Protein AF-0000000069865947 (afdb_homodimer)

Int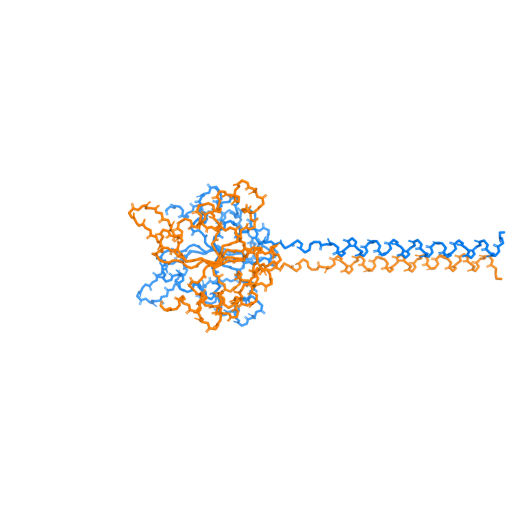erPro domains:
  IPR036249 Thioredoxin-like superfamily [SSF52833] (40-131)
  IPR046698 Pediocin PA-1 biosynthesis protein PedC-like [PF20207] (44-161)

Secondary structure (DSSP, 8-state):
--HHHHHHHHHHHHHHHHHHHHHHHHHHHT--------HHHHHS-EE-GGGHHHHHHH-SEEEEEEE-TT-HHHHHHHHHHHHHHHHHT-TTTEEEEE-HHHHHSHHHHHHHHHHHT--SSSEEEEEEEETTTTEEEEEEEEE-BTTTB--HHHHHHHHHTT--/--HHHHHHHHHHHHHHHHHHHHHHHHHHHT--------HHHHHS-EE-GGGHHHHHHH-SEEEEEEE-TT-HHHHHHHHHHHHHHHHHT-TTTEEEEE-HHHHTSHHHHHHHHHHHT--SSSEEEEEEEETTTTEEEEEEEEE-BTTTB--HHHHHHHHHTT--

Radius of gyration: 26.49 Å; Cα contacts (8 Å, |Δi|>4): 482; chains: 2; bounding box: 95×50×46 Å

Solvent-accessible surface area (backbone atoms only — not comparable to full-atom values): 18103 Å² total; per-residue (Å²): 133,59,70,66,59,55,51,51,50,50,52,48,51,51,50,51,52,50,49,51,50,50,50,54,49,50,58,57,63,59,53,63,80,68,68,56,71,55,66,66,57,68,60,18,29,32,40,25,70,89,45,42,64,65,51,44,72,75,27,64,66,43,38,38,36,40,34,34,79,86,35,68,64,26,60,67,44,43,64,57,49,51,51,46,35,61,75,55,67,37,46,88,58,41,34,34,30,59,39,59,69,44,60,72,34,68,68,52,34,53,52,48,26,65,68,61,71,47,90,50,60,34,23,41,36,34,33,38,43,36,76,91,73,71,39,71,40,70,76,46,77,48,58,33,39,93,87,70,37,74,53,63,68,59,52,47,51,55,57,62,53,66,84,103,134,59,68,64,59,55,51,52,50,51,52,50,51,51,48,51,52,50,49,51,50,50,51,53,50,50,58,55,62,60,54,63,78,66,68,54,70,56,66,66,58,67,60,20,30,31,39,24,69,88,45,42,63,63,51,42,71,75,26,65,66,42,39,39,36,39,33,32,80,87,35,69,63,24,60,68,46,43,64,57,50,52,51,45,34,62,73,56,65,36,47,88,59,41,33,34,32,59,39,59,71,44,61,74,34,68,69,53,34,54,52,49,26,66,67,62,70,49,90,51,59,34,23,41,36,33,32,37,44,36,78,91,72,72,39,69,39,69,75,45,76,48,57,33,39,93,87,70,38,74,54,62,67,60,51,46,51,55,56,62,52,65,84,104

Foldseek 3Di:
DDPVVVVVVVVVVVVVVVVVVVVVVVVVVPPVVPVDDDVLVVQAPEDEPVCVLVVQLVDQKAKEWEDADVDPLQVVLRVLLSVLCVVQVCRHGYYYYHCVPQVVDPVSVVVSCVQAVHDDPGKIWMWGQDPVVSGIDTDDMDHADPVPGHDSVVSSVVSNPRSD/DDPVVVVVVVVVVVVVVVVVVVVVVVVVVPPPVPVDDDVLVVQAPEDEPVCVLVVQLVDQKAKEWEDADVDPLQVVLRVLLSVLCVVQVCRHGYYYYHCVPQVVDPVSVVVSCVQAVHDDPGKIFMWGQDPVVSHIDTPDMDHADPVPGHDSVVSSVVSNPRND

Structure (mmCIF, N/CA/C/O backbone):
data_AF-0000000069865947-model_v1
#
loop_
_entity.id
_entity.type
_entity.pdbx_description
1 polymer 'Lipoprotein, putative'
#
loop_
_atom_site.group_PDB
_atom_site.id
_atom_site.type_symbol
_atom_site.label_atom_id
_atom_site.label_alt_id
_atom_site.label_comp_id
_atom_site.label_asym_id
_atom_site.label_entity_id
_atom_site.label_seq_id
_atom_site.pdbx_PDB_ins_code
_atom_site.Cartn_x
_atom_site.Cartn_y
_atom_site.Cartn_z
_atom_site.occupancy
_atom_site.B_iso_or_equiv
_atom_site.auth_seq_id
_atom_site.auth_comp_id
_atom_site.auth_asym_id
_atom_site.auth_atom_id
_atom_site.pdbx_PDB_model_num
ATOM 1 N N . MET A 1 1 ? 68.812 11.117 -7.184 1 57.16 1 MET A N 1
ATOM 2 C CA . MET A 1 1 ? 67.75 10.18 -7.547 1 57.16 1 MET A CA 1
ATOM 3 C C . MET A 1 1 ? 67.375 10.352 -9.008 1 57.16 1 MET A C 1
ATOM 5 O O . MET A 1 1 ? 67.188 11.477 -9.484 1 57.16 1 MET A O 1
ATOM 9 N N . ASN A 1 2 ? 67.688 9.398 -9.867 1 71.5 2 ASN A N 1
ATOM 10 C CA . ASN A 1 2 ? 67.625 9.453 -11.328 1 71.5 2 ASN A CA 1
ATOM 11 C C . ASN A 1 2 ? 66.188 9.695 -11.836 1 71.5 2 ASN A C 1
ATOM 13 O O . ASN A 1 2 ? 65.25 9.344 -11.164 1 71.5 2 ASN A O 1
ATOM 17 N N . LYS A 1 3 ? 66.125 10.586 -12.742 1 72.19 3 LYS A N 1
ATOM 18 C CA . LYS A 1 3 ? 64.938 11.062 -13.383 1 72.19 3 LYS A CA 1
ATOM 19 C C . LYS A 1 3 ? 64 9.906 -13.742 1 72.19 3 LYS A C 1
ATOM 21 O O . LYS A 1 3 ? 62.781 10.008 -13.602 1 72.19 3 LYS A O 1
ATOM 26 N N . LYS A 1 4 ? 64.562 8.867 -14.07 1 79.94 4 LYS A N 1
ATOM 27 C CA . LYS A 1 4 ? 63.75 7.703 -14.492 1 79.94 4 LYS A CA 1
ATOM 28 C C . LYS A 1 4 ? 63 7.082 -13.312 1 79.94 4 LYS A C 1
ATOM 30 O O . LYS A 1 4 ? 61.844 6.684 -13.453 1 79.94 4 LYS A O 1
ATOM 35 N N . THR A 1 5 ? 63.688 7.086 -12.227 1 78.94 5 THR A N 1
ATOM 36 C CA . THR A 1 5 ? 63.094 6.523 -11.031 1 78.94 5 THR A CA 1
ATOM 37 C C . THR A 1 5 ? 61.938 7.402 -10.539 1 78.94 5 THR A C 1
ATOM 39 O O . THR A 1 5 ? 60.906 6.895 -10.094 1 78.94 5 THR A O 1
ATOM 42 N N . VAL A 1 6 ? 62.094 8.656 -10.68 1 74.62 6 VAL A N 1
ATOM 43 C CA . VAL A 1 6 ? 61.062 9.609 -10.266 1 74.62 6 VAL A CA 1
ATOM 44 C C . VAL A 1 6 ? 59.844 9.469 -11.156 1 74.62 6 VAL A C 1
ATOM 46 O O . VAL A 1 6 ? 58.719 9.477 -10.664 1 74.62 6 VAL A O 1
ATOM 49 N N . ILE A 1 7 ? 60.031 9.219 -12.445 1 78.12 7 ILE A N 1
ATOM 50 C CA . ILE A 1 7 ? 58.938 9.07 -13.414 1 78.12 7 ILE A CA 1
ATOM 51 C C . ILE A 1 7 ? 58.188 7.777 -13.156 1 78.12 7 ILE A C 1
ATOM 53 O O . ILE A 1 7 ? 56.938 7.754 -13.195 1 78.12 7 ILE A O 1
ATOM 57 N N . LEU A 1 8 ? 58.844 6.781 -12.812 1 76.5 8 LEU A N 1
ATOM 58 C CA . LEU A 1 8 ? 58.25 5.484 -12.531 1 76.5 8 LEU A CA 1
ATOM 59 C C . LEU A 1 8 ? 57.406 5.543 -11.258 1 76.5 8 LEU A C 1
ATOM 61 O O . LEU A 1 8 ? 56.344 4.945 -11.188 1 76.5 8 LEU A O 1
ATOM 65 N N . LEU A 1 9 ? 57.844 6.348 -10.367 1 75.44 9 LEU A N 1
ATOM 66 C CA . LEU A 1 9 ? 57.125 6.504 -9.109 1 75.44 9 LEU A CA 1
ATOM 67 C C . LEU A 1 9 ? 55.844 7.312 -9.312 1 75.44 9 LEU A C 1
ATOM 69 O O . LEU A 1 9 ? 54.812 6.988 -8.734 1 75.44 9 LEU A O 1
ATOM 73 N N . ILE A 1 10 ? 55.906 8.242 -10.172 1 74.12 10 ILE A N 1
ATOM 74 C CA . ILE A 1 10 ? 54.75 9.078 -10.461 1 74.12 10 ILE A CA 1
ATOM 75 C C . ILE A 1 10 ? 53.719 8.273 -11.234 1 74.12 10 ILE A C 1
ATOM 77 O O . ILE A 1 10 ? 52.531 8.344 -10.93 1 74.12 10 ILE A O 1
ATOM 81 N N . ILE A 1 11 ? 54.188 7.445 -12.148 1 74.62 11 ILE A N 1
ATOM 82 C CA . ILE A 1 11 ? 53.281 6.602 -12.922 1 74.62 11 ILE A CA 1
ATOM 83 C C . ILE A 1 11 ? 52.625 5.574 -12.008 1 74.62 11 ILE A C 1
ATOM 85 O O . ILE A 1 11 ? 51.406 5.328 -12.102 1 74.62 11 ILE A O 1
ATOM 89 N N . GLY A 1 12 ? 53.438 5.121 -11.195 1 70.81 12 GLY A N 1
ATOM 90 C CA . GLY A 1 12 ? 52.875 4.176 -10.227 1 70.81 12 GLY A CA 1
ATOM 91 C C . GLY A 1 12 ? 51.844 4.785 -9.312 1 70.81 12 GLY A C 1
ATOM 92 O O . GLY A 1 12 ? 50.812 4.184 -9.062 1 70.81 12 GLY A O 1
ATOM 93 N N . PHE A 1 13 ? 52.156 5.938 -8.82 1 73 13 PHE A N 1
ATOM 94 C CA . PHE A 1 13 ? 51.25 6.629 -7.914 1 73 13 PHE A CA 1
ATOM 95 C C . PHE A 1 13 ? 49.938 7 -8.625 1 73 13 PHE A C 1
ATOM 97 O O . PHE A 1 13 ? 48.875 6.887 -8.047 1 73 13 PHE A O 1
ATOM 104 N N . THR A 1 14 ? 50.031 7.422 -9.883 1 73.94 14 THR A N 1
ATOM 105 C CA . THR A 1 14 ? 48.844 7.77 -10.656 1 73.94 14 THR A CA 1
ATOM 106 C C . THR A 1 14 ? 48 6.531 -10.953 1 73.94 14 THR A C 1
ATOM 108 O O . THR A 1 14 ? 46.781 6.574 -10.875 1 73.94 14 THR A O 1
ATOM 111 N N . ALA A 1 15 ? 48.688 5.5 -11.227 1 75.25 15 ALA A N 1
ATOM 112 C CA . ALA A 1 15 ? 48 4.254 -11.508 1 75.25 15 ALA A CA 1
ATOM 113 C C . ALA A 1 15 ? 47.25 3.75 -10.266 1 75.25 15 ALA A C 1
ATOM 115 O O . ALA A 1 15 ? 46.125 3.297 -10.352 1 75.25 15 ALA A O 1
ATOM 116 N N . VAL A 1 16 ? 47.844 3.8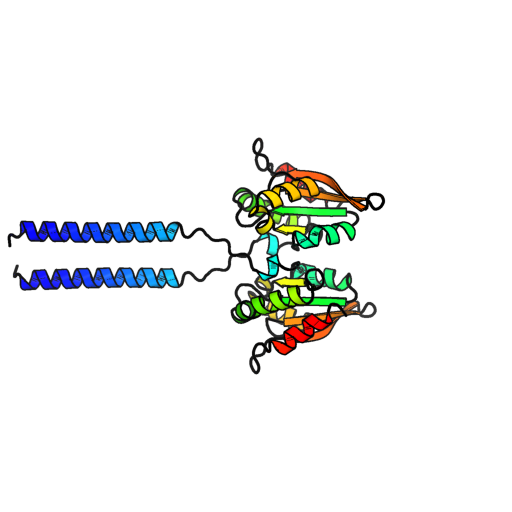36 -9.141 1 74.38 16 VAL A N 1
ATOM 117 C CA . VAL A 1 16 ? 47.219 3.41 -7.883 1 74.38 16 VAL A CA 1
ATOM 118 C C . VAL A 1 16 ? 46.062 4.316 -7.551 1 74.38 16 VAL A C 1
ATOM 120 O O . VAL A 1 16 ? 45 3.846 -7.098 1 74.38 16 VAL A O 1
ATOM 123 N N . SER A 1 17 ? 46.188 5.559 -7.773 1 69.75 17 SER A N 1
ATOM 124 C CA . SER A 1 17 ? 45.094 6.508 -7.523 1 69.75 17 SER A CA 1
ATOM 125 C C . SER A 1 17 ? 43.906 6.25 -8.445 1 69.75 17 SER A C 1
ATOM 127 O O . SER A 1 17 ? 42.781 6.32 -8.016 1 69.75 17 SER A O 1
ATOM 129 N N . ILE A 1 18 ? 44.25 5.91 -9.664 1 71.81 18 ILE A N 1
ATOM 130 C CA . ILE A 1 18 ? 43.188 5.59 -10.625 1 71.81 18 ILE A CA 1
ATOM 131 C C . ILE A 1 18 ? 42.5 4.285 -10.227 1 71.81 18 ILE A C 1
ATOM 133 O O . ILE A 1 18 ? 41.281 4.168 -10.305 1 71.81 18 ILE A O 1
ATOM 137 N N . GLY A 1 19 ? 43.219 3.359 -9.844 1 64.75 19 GLY A N 1
ATOM 138 C CA . GLY A 1 19 ? 42.688 2.1 -9.391 1 64.75 19 GLY A CA 1
ATOM 139 C C . GLY A 1 19 ? 41.781 2.254 -8.172 1 64.75 19 GLY A C 1
ATOM 140 O O . GLY A 1 19 ? 40.688 1.664 -8.117 1 64.75 19 GLY A O 1
ATOM 141 N N . ILE A 1 20 ? 42.188 3.023 -7.242 1 67.38 20 ILE A N 1
ATOM 142 C CA . ILE A 1 20 ? 41.406 3.273 -6.039 1 67.38 20 ILE A CA 1
ATOM 143 C C . ILE A 1 20 ? 40.094 4.004 -6.406 1 67.38 20 ILE A C 1
ATOM 145 O O . ILE A 1 20 ? 39.031 3.674 -5.902 1 67.38 20 ILE A O 1
ATOM 149 N N . ALA A 1 21 ? 40.219 4.883 -7.27 1 61.16 21 ALA A N 1
ATOM 150 C CA . ALA A 1 21 ? 39.031 5.609 -7.738 1 61.16 21 ALA A CA 1
ATOM 151 C C . ALA A 1 21 ? 38.062 4.676 -8.453 1 61.16 21 ALA A C 1
ATOM 153 O O . ALA A 1 21 ? 36.844 4.766 -8.258 1 61.16 21 ALA A O 1
ATOM 154 N N . CYS A 1 22 ? 38.531 3.795 -9.25 1 61.53 22 CYS A N 1
ATOM 155 C CA . CYS A 1 22 ? 37.688 2.814 -9.938 1 61.53 22 CYS A CA 1
ATOM 156 C C . CYS A 1 22 ? 37.062 1.854 -8.945 1 61.53 22 CYS A C 1
ATOM 158 O O . CYS A 1 22 ? 35.875 1.492 -9.094 1 61.53 22 CYS A O 1
ATOM 160 N N . PHE A 1 23 ? 37.781 1.457 -8.016 1 58.75 23 PHE A N 1
ATOM 161 C CA . PHE A 1 23 ? 37.281 0.562 -6.984 1 58.75 23 PHE A CA 1
ATOM 162 C C . PHE A 1 23 ? 36.188 1.242 -6.176 1 58.75 23 PHE A C 1
ATOM 164 O O . PHE A 1 23 ? 35.156 0.625 -5.863 1 58.75 23 PHE A O 1
ATOM 171 N N . LEU A 1 24 ? 36.344 2.406 -5.781 1 58.72 24 LEU A N 1
ATOM 172 C CA . LEU A 1 24 ? 35.312 3.152 -5.043 1 58.72 24 LEU A CA 1
ATOM 173 C C . LEU A 1 24 ? 34.094 3.389 -5.902 1 58.72 24 LEU A C 1
ATOM 175 O O . LEU A 1 24 ? 32.969 3.357 -5.402 1 58.72 24 LEU A O 1
ATOM 179 N N . GLN A 1 25 ? 34.281 3.664 -7.137 1 54.06 25 GLN A N 1
ATOM 180 C CA . GLN A 1 25 ? 33.156 3.795 -8.055 1 54.06 25 GLN A CA 1
ATOM 181 C C . GLN A 1 25 ? 32.375 2.479 -8.172 1 54.06 25 GLN A C 1
ATOM 183 O O . GLN A 1 25 ? 31.141 2.473 -8.242 1 54.06 25 GLN A O 1
ATOM 188 N N . PHE A 1 26 ? 33.125 1.43 -8.32 1 51.34 26 PHE A N 1
ATOM 189 C CA . PHE A 1 26 ? 32.469 0.132 -8.398 1 51.34 26 PHE A CA 1
ATOM 190 C C . PHE A 1 26 ? 31.688 -0.16 -7.113 1 51.34 26 PHE A C 1
ATOM 192 O O . PHE A 1 26 ? 30.578 -0.701 -7.16 1 51.34 26 PHE A O 1
ATOM 199 N N . LYS A 1 27 ? 32.281 -0.005 -5.977 1 49.19 27 LYS A N 1
ATOM 200 C CA . LYS A 1 27 ? 31.562 -0.193 -4.723 1 49.19 27 LYS A CA 1
ATOM 201 C C . LYS A 1 27 ? 30.312 0.696 -4.672 1 49.19 27 LYS A C 1
ATOM 203 O O . LYS A 1 27 ? 29.281 0.286 -4.16 1 49.19 27 LYS A O 1
ATOM 208 N N . ASP A 1 28 ? 30.547 1.885 -5.117 1 46.81 28 ASP A N 1
ATOM 209 C CA . ASP A 1 28 ? 29.406 2.791 -5.16 1 46.81 28 ASP A CA 1
ATOM 210 C C . ASP A 1 28 ? 28.328 2.279 -6.125 1 46.81 28 ASP A C 1
ATOM 212 O O . ASP A 1 28 ? 27.141 2.477 -5.895 1 46.81 28 ASP A O 1
ATOM 216 N N . ARG A 1 29 ? 28.797 1.685 -7.223 1 43.16 29 ARG A N 1
ATOM 217 C CA . ARG A 1 29 ? 27.812 1.172 -8.156 1 43.16 29 ARG A CA 1
ATOM 218 C C . ARG A 1 29 ? 27.062 -0.022 -7.57 1 43.16 29 ARG A C 1
ATOM 220 O O . ARG A 1 29 ? 25.953 -0.333 -7.992 1 43.16 29 ARG A O 1
ATOM 227 N N . THR A 1 30 ? 27.641 -0.812 -6.809 1 41.22 30 THR A N 1
ATOM 228 C CA . THR A 1 30 ? 26.812 -1.834 -6.172 1 41.22 30 THR A CA 1
ATOM 229 C C . THR A 1 30 ? 25.922 -1.217 -5.102 1 41.22 30 THR A C 1
ATOM 231 O O . THR A 1 30 ? 25.656 -1.841 -4.074 1 41.22 30 THR A O 1
ATOM 234 N N . LYS A 1 31 ? 25.984 0.01 -4.785 1 42 31 LYS A N 1
ATOM 235 C CA . LYS A 1 31 ? 24.844 0.448 -3.982 1 42 31 LYS A CA 1
ATOM 236 C C . LYS A 1 31 ? 23.562 -0.262 -4.41 1 42 31 LYS A C 1
ATOM 238 O O . LYS A 1 31 ? 23.094 -0.086 -5.535 1 42 31 LYS A O 1
ATOM 243 N N . GLU A 1 32 ? 23.438 -1.487 -4.176 1 42.53 32 GLU A N 1
ATOM 244 C CA . GLU A 1 32 ? 22.172 -2.215 -4.188 1 42.53 32 GLU A CA 1
ATOM 245 C C . GLU A 1 32 ? 20.984 -1.261 -4.066 1 42.53 32 GLU A C 1
ATOM 247 O O . GLU A 1 32 ? 20.922 -0.452 -3.137 1 42.53 32 GLU A O 1
ATOM 252 N N . LEU A 1 33 ? 20.484 -0.625 -5.059 1 46.31 33 LEU A N 1
ATOM 253 C CA . LEU A 1 33 ? 19.172 0.023 -5.016 1 46.31 33 LEU A CA 1
ATOM 254 C C . LEU A 1 33 ? 18.312 -0.548 -3.885 1 46.31 33 LEU A C 1
ATOM 256 O O . LEU A 1 33 ? 17.688 -1.597 -4.047 1 46.31 33 LEU A O 1
ATOM 260 N N . GLU A 1 34 ? 18.938 -0.605 -2.744 1 53.06 34 GLU A N 1
ATOM 261 C CA . GLU A 1 34 ? 18.094 -1.004 -1.626 1 53.06 34 GLU A CA 1
ATOM 262 C C . GLU A 1 34 ? 16.703 -0.375 -1.732 1 53.06 34 GLU A C 1
ATOM 264 O O . GLU A 1 34 ? 16.562 0.85 -1.69 1 53.06 34 GLU A O 1
ATOM 269 N N . VAL A 1 35 ? 15.891 -0.98 -2.572 1 62.34 35 VAL A N 1
ATOM 270 C CA . VAL A 1 35 ? 14.492 -0.575 -2.615 1 62.34 35 VAL A CA 1
ATOM 271 C C . VAL A 1 35 ? 13.961 -0.399 -1.195 1 62.34 35 VAL A C 1
ATOM 273 O O . VAL A 1 35 ? 13.938 -1.351 -0.411 1 62.34 35 VAL A O 1
ATOM 276 N N . THR A 1 36 ? 14.039 0.838 -0.673 1 73.31 36 THR A N 1
ATOM 277 C CA . THR A 1 36 ? 13.477 1.111 0.644 1 73.31 36 THR A CA 1
ATOM 278 C C . THR A 1 36 ? 11.961 1.26 0.563 1 73.31 36 THR A C 1
ATOM 280 O O . THR A 1 36 ? 11.445 2.008 -0.273 1 73.31 36 THR A O 1
ATOM 283 N N . VAL A 1 37 ? 11.273 0.249 1.078 1 83.56 37 VAL A N 1
ATOM 284 C CA . VAL A 1 37 ? 9.82 0.299 1.204 1 83.56 37 VAL A CA 1
ATOM 285 C C . VAL A 1 37 ? 9.438 1.108 2.441 1 83.56 37 VAL A C 1
ATOM 287 O O . VAL A 1 37 ? 10.109 1.032 3.473 1 83.56 37 VAL A O 1
ATOM 290 N N . ASP A 1 38 ? 8.477 1.95 2.229 1 89.56 38 ASP A N 1
ATOM 291 C CA . ASP A 1 38 ? 7.891 2.691 3.342 1 89.56 38 ASP A CA 1
ATOM 292 C C . ASP A 1 38 ? 7.457 1.749 4.461 1 89.56 38 ASP A C 1
ATOM 294 O O . ASP A 1 38 ? 6.57 0.917 4.273 1 89.56 38 ASP A O 1
ATOM 298 N N . PRO A 1 39 ? 8.086 1.86 5.656 1 93.06 39 PRO A N 1
ATOM 299 C CA . PRO A 1 39 ? 7.801 0.901 6.723 1 93.06 39 PRO A CA 1
ATOM 300 C C . PRO A 1 39 ? 6.324 0.878 7.113 1 93.06 39 PRO A C 1
ATOM 302 O O . PRO A 1 39 ? 5.781 -0.185 7.426 1 93.06 39 PRO A O 1
ATOM 305 N N . ILE A 1 40 ? 5.664 1.985 7.121 1 97.25 40 ILE A N 1
ATOM 306 C CA . ILE A 1 40 ? 4.27 2.039 7.535 1 97.25 40 ILE A CA 1
ATOM 307 C C . ILE A 1 40 ? 3.408 1.245 6.555 1 97.25 40 ILE A C 1
ATOM 309 O O . ILE A 1 40 ? 2.426 0.614 6.953 1 97.25 40 ILE A O 1
ATOM 313 N N . ALA A 1 41 ? 3.816 1.22 5.277 1 96.38 41 ALA A N 1
ATOM 314 C CA . ALA A 1 41 ? 3.076 0.497 4.25 1 96.38 41 ALA A CA 1
ATOM 315 C C . ALA A 1 41 ? 3.254 -1.011 4.402 1 96.38 41 ALA A C 1
ATOM 317 O O . ALA A 1 41 ? 2.496 -1.794 3.822 1 96.38 41 ALA A O 1
ATOM 318 N N . LEU A 1 42 ? 4.211 -1.416 5.121 1 95.44 42 LEU A N 1
ATOM 319 C CA . LEU A 1 42 ? 4.418 -2.83 5.414 1 95.44 42 LEU A CA 1
ATOM 320 C C . LEU A 1 42 ? 3.59 -3.26 6.621 1 95.44 42 LEU A C 1
ATOM 322 O O . LEU A 1 42 ? 3.41 -4.457 6.859 1 95.44 42 LEU A O 1
ATOM 326 N N . LYS A 1 43 ? 3.1 -2.275 7.367 1 97.31 43 LYS A N 1
ATOM 327 C CA . LYS A 1 43 ? 2.438 -2.559 8.641 1 97.31 43 LYS A CA 1
ATOM 328 C C . LYS A 1 43 ? 0.92 -2.504 8.492 1 97.31 43 LYS A C 1
ATOM 330 O O . LYS A 1 43 ? 0.201 -3.283 9.117 1 97.31 43 LYS A O 1
ATOM 335 N N . ILE A 1 44 ? 0.398 -1.613 7.688 1 98.5 44 ILE A N 1
ATOM 336 C CA . ILE A 1 44 ? -1.04 -1.446 7.508 1 98.5 44 ILE A CA 1
ATOM 337 C C . ILE A 1 44 ? -1.368 -1.338 6.023 1 98.5 44 ILE A C 1
ATOM 339 O O . ILE A 1 44 ? -0.487 -1.061 5.203 1 98.5 44 ILE A O 1
ATOM 343 N N . ASN A 1 45 ? -2.607 -1.569 5.703 1 98.5 45 ASN A N 1
ATOM 344 C CA . ASN A 1 45 ? -3.051 -1.476 4.316 1 98.5 45 ASN A CA 1
ATOM 345 C C . ASN A 1 45 ? -2.906 -0.056 3.775 1 98.5 45 ASN A C 1
ATOM 347 O O . ASN A 1 45 ? -3.012 0.913 4.531 1 98.5 45 ASN A O 1
ATOM 351 N N . THR A 1 46 ? -2.65 0.054 2.502 1 98.25 46 THR A N 1
ATOM 352 C CA . THR A 1 46 ? -2.502 1.345 1.839 1 98.25 46 THR A CA 1
ATOM 353 C C . THR A 1 46 ? -3.59 1.54 0.786 1 98.25 46 THR A C 1
ATOM 355 O O . THR A 1 46 ? -3.801 0.672 -0.063 1 98.25 46 THR A O 1
ATOM 358 N N . ILE A 1 47 ? -4.238 2.633 0.86 1 98.31 47 ILE A N 1
ATOM 359 C CA . ILE A 1 47 ? -5.211 3.066 -0.138 1 98.31 47 ILE A CA 1
ATOM 360 C C . ILE A 1 47 ? -4.641 4.238 -0.937 1 98.31 47 ILE A C 1
ATOM 362 O O . ILE A 1 47 ? -4.066 5.168 -0.364 1 98.31 47 ILE A O 1
ATOM 366 N N . THR A 1 48 ? -4.742 4.121 -2.236 1 98 48 THR A N 1
ATOM 367 C CA . THR A 1 48 ? -4.285 5.246 -3.047 1 98 48 THR A CA 1
ATOM 368 C C . THR A 1 48 ? -5.238 6.43 -2.912 1 98 48 THR A C 1
ATOM 370 O O . THR A 1 48 ? -6.43 6.25 -2.654 1 98 48 THR A O 1
ATOM 373 N N . PRO A 1 49 ? -4.68 7.629 -3.125 1 97.94 49 PRO A N 1
ATOM 374 C CA . PRO A 1 49 ? -5.562 8.797 -3.072 1 97.94 49 PRO A CA 1
ATOM 375 C C . PRO A 1 49 ? -6.75 8.68 -4.027 1 97.94 49 PRO A C 1
ATOM 377 O O . PRO A 1 49 ? -7.863 9.094 -3.688 1 97.94 49 PRO A O 1
ATOM 380 N N . ASN A 1 50 ? -6.594 8.078 -5.156 1 96.19 50 ASN A N 1
ATOM 381 C CA . ASN A 1 50 ? -7.648 7.949 -6.152 1 96.19 50 ASN A CA 1
ATOM 382 C C . ASN A 1 50 ? -8.75 7 -5.688 1 96.19 50 ASN A C 1
ATOM 384 O O . ASN A 1 50 ? -9.883 7.082 -6.152 1 96.19 50 ASN A O 1
ATOM 388 N N . ASN A 1 51 ? -8.461 6.125 -4.762 1 97.62 51 ASN A N 1
ATOM 389 C CA . ASN A 1 51 ? -9.414 5.129 -4.293 1 97.62 51 ASN A CA 1
ATOM 390 C C . ASN A 1 51 ? -10 5.512 -2.934 1 97.62 51 ASN A C 1
ATOM 392 O O . ASN A 1 51 ? -10.805 4.773 -2.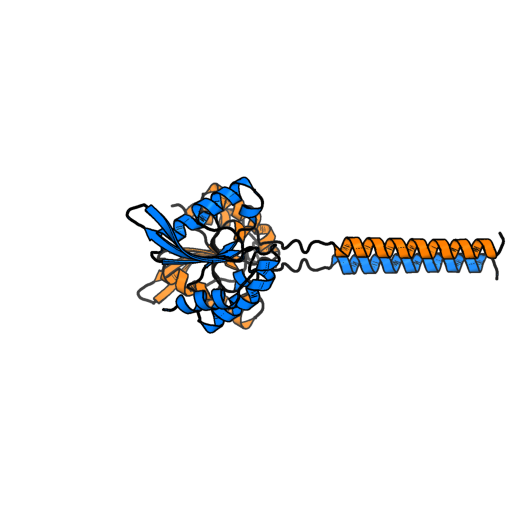371 1 97.62 51 ASN A O 1
ATOM 396 N N . LEU A 1 52 ? -9.609 6.66 -2.432 1 97.88 52 LEU A N 1
ATOM 397 C CA . LEU A 1 52 ? -9.984 7.035 -1.071 1 97.88 52 LEU A CA 1
ATOM 398 C C . LEU A 1 52 ? -11.484 7.277 -0.969 1 97.88 52 LEU A C 1
ATOM 400 O O . LEU A 1 52 ? -12.133 6.797 -0.037 1 97.88 52 LEU A O 1
ATOM 404 N N . ASP A 1 53 ? -12.109 7.93 -1.929 1 95.88 53 ASP A N 1
ATOM 405 C CA . ASP A 1 53 ? -13.547 8.188 -1.898 1 95.88 53 ASP A CA 1
ATOM 406 C C . ASP A 1 53 ? -14.336 6.883 -1.83 1 95.88 53 ASP A C 1
ATOM 408 O O . ASP A 1 53 ? -15.242 6.738 -1.005 1 95.88 53 ASP A O 1
ATOM 412 N N . GLY A 1 54 ? -13.992 5.965 -2.74 1 95.31 54 GLY A N 1
ATOM 413 C CA . GLY A 1 54 ? -14.664 4.676 -2.746 1 95.31 54 GLY A CA 1
ATOM 414 C C . GLY A 1 54 ? -14.531 3.924 -1.436 1 95.31 54 GLY A C 1
ATOM 415 O O . GLY A 1 54 ? -15.492 3.311 -0.963 1 95.31 54 GLY A O 1
ATOM 416 N N . TYR A 1 55 ? -13.375 4.008 -0.877 1 96.56 55 TYR A N 1
ATOM 417 C CA . TYR A 1 55 ? -13.133 3.355 0.405 1 96.56 55 TYR A CA 1
ATOM 418 C C . TYR A 1 55 ? -14.008 3.961 1.498 1 96.56 55 TYR A C 1
ATOM 420 O O . TYR A 1 55 ? -14.633 3.234 2.273 1 96.56 55 TYR A O 1
ATOM 428 N N . LEU A 1 56 ? -14.047 5.285 1.547 1 96.56 56 LEU A N 1
ATOM 429 C CA . LEU A 1 56 ? -14.797 5.969 2.594 1 96.56 56 LEU A CA 1
ATOM 430 C C . LEU A 1 56 ? -16.297 5.719 2.439 1 96.56 56 LEU A C 1
ATOM 432 O O . LEU A 1 56 ? -17.016 5.617 3.432 1 96.56 56 LEU A O 1
ATOM 436 N N . LYS A 1 57 ? -16.75 5.559 1.258 1 94.5 57 LYS A N 1
ATOM 437 C CA . LYS A 1 57 ? -18.156 5.285 0.997 1 94.5 57 LYS A CA 1
ATOM 438 C C . LYS A 1 57 ? -18.547 3.898 1.495 1 94.5 57 LYS A C 1
ATOM 440 O O . LYS A 1 57 ? -19.688 3.688 1.927 1 94.5 57 LYS A O 1
ATOM 445 N N . LYS A 1 58 ? -17.625 3.051 1.481 1 93 58 LYS A N 1
ATOM 446 C CA . LYS A 1 58 ? -17.906 1.659 1.823 1 93 58 LYS A CA 1
ATOM 447 C C . LYS A 1 58 ? -17.734 1.414 3.318 1 93 58 LYS A C 1
ATOM 449 O O . LYS A 1 58 ? -18.031 0.327 3.814 1 93 58 LYS A O 1
ATOM 454 N N . HIS A 1 59 ? -17.234 2.398 4 1 93.88 59 HIS A N 1
ATOM 455 C CA . HIS A 1 59 ? -16.984 2.273 5.434 1 93.88 59 HIS A CA 1
ATOM 456 C C . HIS A 1 59 ? -17.719 3.363 6.211 1 93.88 59 HIS A C 1
ATOM 458 O O . HIS A 1 59 ? -17.422 4.551 6.047 1 93.88 59 HIS A O 1
ATOM 464 N N . LYS A 1 60 ? -18.594 2.926 7.062 1 92.69 60 LYS A N 1
ATOM 465 C CA . LYS A 1 60 ? -19.328 3.895 7.883 1 92.69 60 LYS A CA 1
ATOM 466 C C . LYS A 1 60 ? -18.359 4.754 8.695 1 92.69 60 LYS A C 1
ATOM 468 O O . LYS A 1 60 ? -18.547 5.969 8.797 1 92.69 60 LYS A O 1
ATOM 473 N N . THR A 1 61 ? -17.391 4.137 9.328 1 96.19 61 THR A N 1
ATOM 474 C CA . THR A 1 61 ? -16.297 4.797 10.039 1 96.19 61 THR A CA 1
ATOM 475 C C . THR A 1 61 ? -14.945 4.348 9.492 1 96.19 61 THR A C 1
ATOM 477 O O . THR A 1 61 ? -14.734 3.156 9.25 1 96.19 61 THR A O 1
ATOM 480 N N . ALA A 1 62 ? -14.117 5.312 9.234 1 97.5 62 ALA A N 1
ATOM 481 C CA . ALA A 1 62 ? -12.789 5.008 8.727 1 97.5 62 ALA A CA 1
ATOM 482 C C . ALA A 1 62 ? -11.719 5.789 9.484 1 97.5 62 ALA A C 1
ATOM 484 O O . ALA A 1 62 ? -11.914 6.957 9.82 1 97.5 62 ALA A O 1
ATOM 485 N N . TYR A 1 63 ? -10.609 5.141 9.828 1 98.62 63 TYR A N 1
ATOM 486 C CA . TYR A 1 63 ? -9.422 5.758 10.414 1 98.62 63 TYR A CA 1
ATOM 487 C C . TYR A 1 63 ? -8.266 5.77 9.422 1 98.62 63 TYR A C 1
ATOM 489 O O . TYR A 1 63 ? -7.863 4.719 8.914 1 98.62 63 TYR A O 1
ATOM 497 N N . VAL A 1 64 ? -7.773 6.965 9.188 1 98.81 64 VAL A N 1
ATOM 498 C CA . VAL A 1 64 ? -6.832 7.141 8.078 1 98.81 64 VAL A CA 1
ATOM 499 C C . VAL A 1 64 ? -5.562 7.82 8.586 1 98.81 64 VAL A C 1
ATOM 501 O O . VAL A 1 64 ? -5.629 8.781 9.359 1 98.81 64 VAL A O 1
ATOM 504 N N . TYR A 1 65 ? -4.457 7.293 8.172 1 98.94 65 TYR A N 1
ATOM 505 C CA . TYR A 1 65 ? -3.176 7.984 8.273 1 98.94 65 TYR A CA 1
ATOM 506 C C . TYR A 1 65 ? -2.771 8.578 6.93 1 98.94 65 TYR A C 1
ATOM 508 O O . TYR A 1 65 ? -2.572 7.848 5.953 1 98.94 65 TYR A O 1
ATOM 516 N N . PHE A 1 66 ? -2.648 9.906 6.891 1 98.88 66 PHE A N 1
ATOM 517 C CA . PHE A 1 66 ? -2.129 10.609 5.723 1 98.88 66 PHE A CA 1
ATOM 518 C C . PHE A 1 66 ? -0.648 10.93 5.898 1 98.88 66 PHE A C 1
ATOM 520 O O . PHE A 1 66 ? -0.269 11.664 6.812 1 98.88 66 PHE A O 1
ATOM 527 N N . GLY A 1 67 ? 0.187 10.336 5.062 1 98.19 67 GLY A N 1
ATOM 528 C CA . GLY A 1 67 ? 1.624 10.562 5.078 1 98.19 67 GLY A CA 1
ATOM 529 C C . GLY A 1 67 ? 2.277 10.336 3.727 1 98.19 67 GLY A C 1
ATOM 530 O O . GLY A 1 67 ? 1.592 10.25 2.705 1 98.19 67 GLY A O 1
ATOM 531 N N . ARG A 1 68 ? 3.57 10.398 3.752 1 95.62 68 ARG A N 1
ATOM 532 C CA . ARG A 1 68 ? 4.363 10.102 2.562 1 95.62 68 ARG A CA 1
ATOM 533 C C . ARG A 1 68 ? 5.812 9.812 2.932 1 95.62 68 ARG A C 1
ATOM 535 O O . ARG A 1 68 ? 6.336 10.359 3.902 1 95.62 68 ARG A O 1
ATOM 542 N N . PRO A 1 69 ? 6.41 8.969 2.111 1 93.81 69 PRO A N 1
ATOM 543 C CA . PRO A 1 69 ? 7.742 8.484 2.48 1 93.81 69 PRO A CA 1
ATOM 544 C C . PRO A 1 69 ? 8.828 9.547 2.309 1 93.81 69 PRO A C 1
ATOM 546 O O . PRO A 1 69 ? 9.922 9.414 2.867 1 93.81 69 PRO A O 1
ATOM 549 N N . ASP A 1 70 ? 8.625 10.531 1.536 1 91.88 70 ASP A N 1
ATOM 550 C CA . ASP A 1 70 ? 9.664 11.523 1.289 1 91.88 70 ASP A CA 1
ATOM 551 C C . ASP A 1 70 ? 9.5 12.727 2.215 1 91.88 70 ASP A C 1
ATOM 553 O O . ASP A 1 70 ? 10.039 13.805 1.944 1 91.88 70 ASP A O 1
ATOM 557 N N . CYS A 1 71 ? 8.719 12.625 3.25 1 94.19 71 CYS A N 1
ATOM 558 C CA . CYS A 1 71 ? 8.477 13.68 4.223 1 94.19 71 CYS A CA 1
ATOM 559 C C . CYS A 1 71 ? 9.266 13.438 5.504 1 94.19 71 CYS A C 1
ATOM 561 O O . CYS A 1 71 ? 9.148 12.367 6.113 1 94.19 71 CYS A O 1
ATOM 563 N N . SER A 1 72 ? 10.062 14.352 5.906 1 94.19 72 SER A N 1
ATOM 564 C CA . SER A 1 72 ? 10.922 14.203 7.074 1 94.19 72 SER A CA 1
ATOM 565 C C . SER A 1 72 ? 10.102 14.039 8.344 1 94.19 72 SER A C 1
ATOM 567 O O . SER A 1 72 ? 10.391 13.172 9.172 1 94.19 72 SER A O 1
ATOM 569 N N . ASP A 1 73 ? 9.078 14.914 8.594 1 97.12 73 ASP A N 1
ATOM 570 C CA . ASP A 1 73 ? 8.242 14.812 9.781 1 97.12 73 ASP A CA 1
ATOM 571 C C . ASP A 1 73 ? 7.527 13.469 9.836 1 97.12 73 ASP A C 1
ATOM 573 O O . ASP A 1 73 ? 7.359 12.891 10.914 1 97.12 73 ASP A O 1
ATOM 577 N N . CYS A 1 74 ? 7.074 12.953 8.734 1 97.81 74 CYS A N 1
ATOM 578 C CA . CYS A 1 74 ? 6.438 11.641 8.68 1 97.81 74 CYS A CA 1
ATOM 579 C C . CYS A 1 74 ? 7.418 10.539 9.07 1 97.81 74 CYS A C 1
ATOM 581 O O . CYS A 1 74 ? 7.066 9.625 9.812 1 97.81 74 CYS A O 1
ATOM 583 N N . ASN A 1 75 ? 8.578 10.688 8.547 1 94.62 75 ASN A N 1
ATOM 584 C CA . ASN A 1 75 ? 9.586 9.672 8.836 1 94.62 75 ASN A CA 1
ATOM 585 C C . ASN A 1 75 ? 9.938 9.641 10.32 1 94.62 75 ASN A C 1
ATOM 587 O O . ASN A 1 75 ? 10.242 8.578 10.875 1 94.62 75 ASN A O 1
ATOM 591 N N . GLU A 1 76 ? 9.977 10.766 10.883 1 95.75 76 GLU A N 1
ATOM 592 C CA . GLU A 1 76 ? 10.195 10.836 12.328 1 95.75 76 GLU A CA 1
ATOM 593 C C . GLU A 1 76 ? 9.008 10.266 13.094 1 95.75 76 GLU A C 1
ATOM 595 O O . GLU A 1 76 ? 9.188 9.641 14.148 1 95.75 76 GLU A O 1
ATOM 600 N N . PHE A 1 77 ? 7.84 10.461 12.664 1 98.31 77 PHE A N 1
ATOM 601 C CA . PHE A 1 77 ? 6.578 10.086 13.289 1 98.31 77 PHE A CA 1
ATOM 602 C C . PHE A 1 77 ? 6.324 8.586 13.148 1 98.31 77 PHE A C 1
ATOM 604 O O . PHE A 1 77 ? 5.824 7.945 14.07 1 98.31 77 PHE A O 1
ATOM 611 N N . ASP A 1 78 ? 6.648 7.938 12.094 1 98.12 78 ASP A N 1
ATOM 612 C CA . ASP A 1 78 ? 6.207 6.613 11.664 1 98.12 78 ASP A CA 1
ATOM 613 C C . ASP A 1 78 ? 6.602 5.547 12.68 1 98.12 78 ASP A C 1
ATOM 615 O O . ASP A 1 78 ? 5.793 4.688 13.031 1 98.12 78 ASP A O 1
ATOM 619 N N . PRO A 1 79 ? 7.84 5.648 13.156 1 98.31 79 PRO A N 1
ATOM 620 C CA . PRO A 1 79 ? 8.188 4.613 14.133 1 98.31 79 PRO A CA 1
ATOM 621 C C . PRO A 1 79 ? 7.273 4.625 15.359 1 98.31 79 PRO A C 1
ATOM 623 O O . PRO A 1 79 ? 6.918 3.566 15.875 1 98.31 79 PRO A O 1
ATOM 626 N N . ASN A 1 80 ? 6.902 5.723 15.82 1 98.5 80 ASN A N 1
ATOM 627 C CA . ASN A 1 80 ? 5.992 5.824 16.953 1 98.5 80 ASN A CA 1
ATOM 628 C C . ASN A 1 80 ? 4.594 5.332 16.594 1 98.5 80 ASN A C 1
ATOM 630 O O . ASN A 1 80 ? 3.936 4.672 17.406 1 98.5 80 ASN A O 1
ATOM 634 N N . LEU A 1 81 ? 4.16 5.691 15.453 1 98.75 81 LEU A N 1
ATOM 635 C CA . LEU A 1 81 ? 2.861 5.195 15.016 1 98.75 81 LEU A CA 1
ATOM 636 C C . LEU A 1 81 ? 2.85 3.67 14.961 1 98.75 81 LEU A C 1
ATOM 638 O O . LEU A 1 81 ? 1.894 3.037 15.414 1 98.75 81 LEU A O 1
ATOM 642 N N . ILE A 1 82 ? 3.883 3.104 14.422 1 98.44 82 ILE A N 1
ATOM 643 C CA . ILE A 1 82 ? 3.982 1.653 14.305 1 98.44 82 ILE A CA 1
ATOM 644 C C . ILE A 1 82 ? 3.918 1.019 15.695 1 98.44 82 ILE A C 1
ATOM 646 O O . ILE A 1 82 ? 3.217 0.025 15.898 1 98.44 82 ILE A O 1
ATOM 650 N N . LYS A 1 83 ? 4.621 1.602 16.609 1 98.38 83 LYS A N 1
ATOM 651 C CA . LYS A 1 83 ? 4.551 1.114 17.984 1 98.38 83 LYS A CA 1
ATOM 652 C C . LYS A 1 83 ? 3.123 1.167 18.516 1 98.38 83 LYS A C 1
ATOM 654 O O . LYS A 1 83 ? 2.664 0.229 19.172 1 98.38 83 LYS A O 1
ATOM 659 N N . SER A 1 84 ? 2.424 2.248 18.297 1 98.44 84 SER A N 1
ATOM 660 C CA . SER A 1 84 ? 1.045 2.393 18.75 1 98.44 84 SER A CA 1
ATOM 661 C C . SER A 1 84 ? 0.134 1.37 18.078 1 98.44 84 SER A C 1
ATOM 663 O O . SER A 1 84 ? -0.728 0.777 18.734 1 98.44 84 SER A O 1
ATOM 665 N N . ILE A 1 85 ? 0.327 1.164 16.766 1 98.25 85 ILE A N 1
ATOM 666 C CA . ILE A 1 85 ? -0.456 0.192 16.016 1 98.25 85 ILE A CA 1
ATOM 667 C C . ILE A 1 85 ? -0.292 -1.194 16.641 1 98.25 85 ILE A C 1
ATOM 669 O O . ILE A 1 85 ? -1.271 -1.925 16.812 1 98.25 85 ILE A O 1
ATOM 673 N N . ASP A 1 86 ? 0.938 -1.497 16.984 1 97.88 86 ASP A N 1
ATOM 674 C CA . ASP A 1 86 ? 1.221 -2.789 17.594 1 97.88 86 ASP A CA 1
ATOM 675 C C . ASP A 1 86 ? 0.606 -2.881 19 1 97.88 86 ASP A C 1
ATOM 677 O O . ASP A 1 86 ? -0.012 -3.889 19.344 1 97.88 86 ASP A O 1
ATOM 681 N N . LYS A 1 87 ? 0.761 -1.858 19.734 1 97.94 87 LYS A N 1
ATOM 682 C CA . LYS A 1 87 ? 0.279 -1.805 21.109 1 97.94 87 LYS A CA 1
ATOM 683 C C . LYS A 1 87 ? -1.235 -1.983 21.172 1 97.94 87 LYS A C 1
ATOM 685 O O . LYS A 1 87 ? -1.744 -2.742 22 1 97.94 87 LYS A O 1
ATOM 690 N N . TYR A 1 88 ? -1.936 -1.332 20.234 1 98.25 88 TYR A N 1
ATOM 691 C CA . TYR A 1 88 ? -3.391 -1.313 20.328 1 98.25 88 TYR A CA 1
ATOM 692 C C . TYR A 1 88 ? -4.012 -2.254 19.297 1 98.25 88 TYR A C 1
ATOM 694 O O . TYR A 1 88 ? -5.238 -2.326 19.188 1 98.25 88 TYR A O 1
ATOM 702 N N . LYS A 1 89 ? -3.152 -2.994 18.547 1 97.31 89 LYS A N 1
ATOM 703 C CA . LYS A 1 89 ? -3.557 -4.035 17.609 1 97.31 89 LYS A CA 1
ATOM 704 C C . LYS A 1 89 ? -4.578 -3.506 16.594 1 97.31 89 LYS A C 1
ATOM 706 O O . LYS A 1 89 ? -5.633 -4.109 16.406 1 97.31 89 LYS A O 1
ATOM 711 N N . VAL A 1 90 ? -4.238 -2.4 15.883 1 98.06 90 VAL A N 1
ATOM 712 C CA . VAL A 1 90 ? -5.184 -1.767 14.969 1 98.06 90 VAL A CA 1
ATOM 713 C C . VAL A 1 90 ? -4.676 -1.881 13.531 1 98.06 90 VAL A C 1
ATOM 715 O O . VAL A 1 90 ? -4.949 -1.015 12.695 1 98.06 90 VAL A O 1
ATOM 718 N N . TYR A 1 91 ? -3.859 -2.977 13.234 1 96.81 91 TYR A N 1
ATOM 719 C CA . TYR A 1 91 ? -3.217 -3.146 11.938 1 96.81 91 TYR A CA 1
ATOM 720 C C . TYR A 1 91 ? -4.254 -3.332 10.836 1 96.81 91 TYR A C 1
ATOM 722 O O . TYR A 1 91 ? -3.973 -3.082 9.664 1 96.81 91 TYR A O 1
ATOM 730 N N . ASP A 1 92 ? -5.492 -3.723 11.164 1 96.94 92 ASP A N 1
ATOM 731 C CA . ASP A 1 92 ? -6.523 -3.979 10.164 1 96.94 92 ASP A CA 1
ATOM 732 C C . ASP A 1 92 ? -7.594 -2.889 10.188 1 96.94 92 ASP A C 1
ATOM 734 O O . ASP A 1 92 ? -8.586 -2.971 9.469 1 96.94 92 ASP A O 1
ATOM 738 N N . LYS A 1 93 ? -7.375 -1.851 11.031 1 97.62 93 LYS A N 1
ATOM 739 C CA . LYS A 1 93 ? -8.406 -0.832 11.203 1 97.62 93 LYS A CA 1
ATOM 740 C C . LYS A 1 93 ? -7.93 0.527 10.703 1 97.62 93 LYS A C 1
ATOM 742 O O . LYS A 1 93 ? -8.734 1.344 10.25 1 97.62 93 LYS A O 1
ATOM 747 N N . LEU A 1 94 ? -6.656 0.785 10.875 1 98.75 94 LEU A N 1
ATOM 748 C CA . LEU A 1 94 ? -6.051 2.021 10.398 1 98.75 94 LEU A CA 1
ATOM 749 C C . LEU A 1 94 ? -5.492 1.839 8.984 1 98.75 94 LEU A C 1
ATOM 751 O O . LEU A 1 94 ? -4.766 0.879 8.727 1 98.75 94 LEU A O 1
ATOM 755 N N . ILE A 1 95 ? -5.875 2.715 8.078 1 98.69 95 ILE A N 1
ATOM 756 C CA . ILE A 1 95 ? -5.371 2.596 6.715 1 98.69 95 ILE A CA 1
ATOM 757 C C . ILE A 1 95 ? -4.438 3.762 6.406 1 98.69 95 ILE A C 1
ATOM 759 O O . ILE A 1 95 ? -4.586 4.848 6.969 1 98.69 95 ILE A O 1
ATOM 763 N N . TYR A 1 96 ? -3.471 3.488 5.598 1 98.81 96 TYR A N 1
ATOM 764 C CA . TYR A 1 96 ? -2.482 4.469 5.16 1 98.81 96 TYR A CA 1
ATOM 765 C C . TYR A 1 96 ? -2.832 5.02 3.783 1 98.81 96 TYR A C 1
ATOM 767 O O . TYR A 1 96 ? -3.209 4.266 2.885 1 98.81 96 TYR A O 1
ATOM 775 N N . VAL A 1 97 ? -2.797 6.305 3.631 1 98.75 97 VAL A N 1
ATOM 776 C CA . VAL A 1 97 ? -2.887 6.965 2.332 1 98.75 97 VAL A CA 1
ATOM 777 C C . VAL A 1 97 ? -1.568 7.668 2.02 1 98.75 97 VAL A C 1
ATOM 779 O O . VAL A 1 97 ? -1.203 8.641 2.686 1 98.75 97 VAL A O 1
ATOM 782 N N . ASN A 1 98 ? -0.881 7.16 1.01 1 97.62 98 ASN A N 1
ATOM 783 C CA . ASN A 1 98 ? 0.375 7.75 0.56 1 97.62 98 ASN A CA 1
ATOM 784 C C . ASN A 1 98 ? 0.136 8.969 -0.328 1 97.62 98 ASN A C 1
ATOM 786 O O . ASN A 1 98 ? -0.393 8.844 -1.434 1 97.62 98 ASN A O 1
ATOM 790 N N . LEU A 1 99 ? 0.623 10.133 0.085 1 97.75 99 LEU A N 1
ATOM 791 C CA . LEU A 1 99 ? 0.274 11.391 -0.57 1 97.75 99 LEU A CA 1
ATOM 792 C C . LEU A 1 99 ? 1.423 11.883 -1.442 1 97.75 99 LEU A C 1
ATOM 794 O O . LEU A 1 99 ? 1.431 13.039 -1.867 1 97.75 99 LEU A O 1
ATOM 798 N N . ILE A 1 100 ? 2.371 11.023 -1.752 1 95.5 100 ILE A N 1
ATOM 799 C CA . ILE A 1 100 ? 3.582 11.438 -2.449 1 95.5 100 ILE A CA 1
ATOM 800 C C . ILE A 1 100 ? 3.215 12.039 -3.807 1 95.5 100 ILE A C 1
ATOM 802 O O . ILE A 1 100 ? 3.766 13.07 -4.207 1 95.5 100 ILE A O 1
ATOM 806 N N . GLU A 1 101 ? 2.275 11.461 -4.523 1 94.62 101 GLU A N 1
ATOM 807 C CA . GLU A 1 101 ? 1.915 11.945 -5.852 1 94.62 101 GLU A CA 1
ATOM 808 C C . GLU A 1 101 ? 1.069 13.219 -5.766 1 94.62 101 GLU A C 1
ATOM 810 O O . GLU A 1 101 ? 1.269 14.156 -6.539 1 94.62 101 GLU A O 1
ATOM 815 N N . VAL A 1 102 ? 0.177 13.211 -4.82 1 97 102 VAL A N 1
ATOM 816 C CA . VAL A 1 102 ? -0.7 14.359 -4.625 1 97 102 VAL A CA 1
ATOM 817 C C . VAL A 1 102 ? 0.132 15.594 -4.277 1 97 102 VAL A C 1
ATOM 819 O O . VAL A 1 102 ? -0.158 16.703 -4.742 1 97 102 VAL A O 1
ATOM 822 N N . ARG A 1 103 ? 1.103 15.398 -3.514 1 96.12 103 ARG A N 1
ATOM 823 C CA . ARG A 1 103 ? 1.91 16.5 -2.99 1 96.12 103 ARG A CA 1
ATOM 824 C C . ARG A 1 103 ? 2.805 17.094 -4.078 1 96.12 103 ARG A C 1
ATOM 826 O O . ARG A 1 103 ? 3.264 18.219 -3.961 1 96.12 103 ARG A O 1
ATOM 833 N N . LYS A 1 104 ? 3.053 16.344 -5.105 1 93.81 104 LYS A N 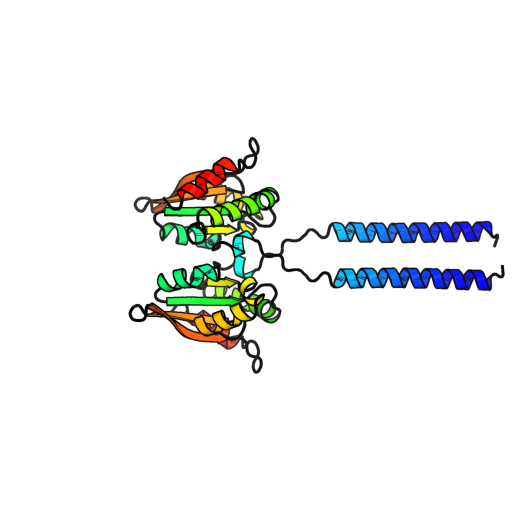1
ATOM 834 C CA . LYS A 1 104 ? 3.922 16.812 -6.184 1 93.81 104 LYS A CA 1
ATOM 835 C C . LYS A 1 104 ? 3.281 17.969 -6.945 1 93.81 104 LYS A C 1
ATOM 837 O O . LYS A 1 104 ? 3.977 18.75 -7.602 1 93.81 104 LYS A O 1
ATOM 842 N N . ASP A 1 105 ? 1.955 18.016 -6.91 1 95.56 105 ASP A N 1
ATOM 843 C CA . ASP A 1 105 ? 1.183 19.047 -7.586 1 95.56 105 ASP A CA 1
ATOM 844 C C . ASP A 1 105 ? 0.491 19.969 -6.578 1 95.56 105 ASP A C 1
ATOM 846 O O . ASP A 1 105 ? -0.43 19.547 -5.879 1 95.56 105 ASP A O 1
ATOM 850 N N . LYS A 1 106 ? 0.854 21.25 -6.664 1 95.88 106 LYS A N 1
ATOM 851 C CA . LYS A 1 106 ? 0.349 22.219 -5.688 1 95.88 106 LYS A CA 1
ATOM 852 C C . LYS A 1 106 ? -1.171 22.328 -5.762 1 95.88 106 LYS A C 1
ATOM 854 O O . LYS A 1 106 ? -1.846 22.375 -4.73 1 95.88 106 LYS A O 1
ATOM 859 N N . GLN A 1 107 ? -1.66 22.391 -6.914 1 97.56 107 GLN A N 1
ATOM 860 C CA . GLN A 1 107 ? -3.104 22.516 -7.09 1 97.56 107 GLN A CA 1
ATOM 861 C C . GLN A 1 107 ? -3.824 21.266 -6.594 1 97.56 107 GLN A C 1
ATOM 863 O O . GLN A 1 107 ? -4.855 21.359 -5.922 1 97.56 107 GLN A 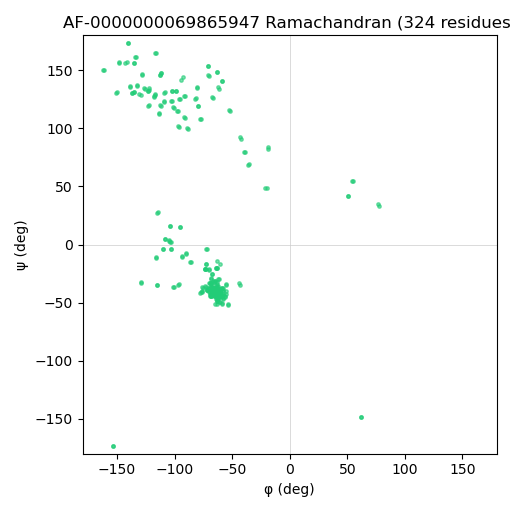O 1
ATOM 868 N N . LEU A 1 108 ? -3.279 20.141 -6.891 1 96.81 108 LEU A N 1
ATOM 869 C CA . LEU A 1 108 ? -3.863 18.875 -6.434 1 96.81 108 LEU A CA 1
ATOM 870 C C . LEU A 1 108 ? -3.824 18.781 -4.914 1 96.81 108 LEU A C 1
ATOM 872 O O . LEU A 1 108 ? -4.781 18.312 -4.293 1 96.81 108 LEU A O 1
ATOM 876 N N . TRP A 1 109 ? -2.738 19.266 -4.41 1 97.62 109 TRP A N 1
ATOM 877 C CA . TRP A 1 109 ? -2.582 19.219 -2.959 1 97.62 109 TRP A CA 1
ATOM 878 C C . TRP A 1 109 ? -3.615 20.109 -2.271 1 97.62 109 TRP A C 1
ATOM 880 O O . TRP A 1 109 ? -4.25 19.688 -1.299 1 97.62 109 TRP A O 1
ATOM 890 N N . GLU A 1 110 ? -3.844 21.297 -2.752 1 98.19 110 GLU A N 1
ATOM 891 C CA . GLU A 1 110 ? -4.82 22.203 -2.168 1 98.19 110 GLU A CA 1
ATOM 892 C C . GLU A 1 110 ? -6.234 21.641 -2.26 1 98.19 110 GLU A C 1
ATOM 894 O O . GLU A 1 110 ? -7 21.719 -1.299 1 98.19 110 GLU A O 1
ATOM 899 N N . LYS A 1 111 ? -6.551 21.094 -3.396 1 97.75 111 LYS A N 1
ATOM 900 C CA . LYS A 1 111 ? -7.859 20.469 -3.566 1 97.75 111 LYS A CA 1
ATOM 901 C C . LYS A 1 111 ? -8.039 19.297 -2.609 1 97.75 111 LYS A C 1
ATOM 903 O O . LYS A 1 111 ? -9.125 19.109 -2.045 1 97.75 111 LYS A O 1
ATOM 908 N N . PHE A 1 112 ? -7.043 18.516 -2.451 1 97.88 112 PHE A N 1
ATOM 909 C CA . PHE A 1 112 ? -7.082 17.359 -1.567 1 97.88 112 PHE A CA 1
ATOM 910 C C . PHE A 1 112 ? -7.316 17.781 -0.123 1 97.88 112 PHE A C 1
ATOM 912 O O . PHE A 1 112 ? -8.164 17.219 0.568 1 97.88 112 PHE A O 1
ATOM 919 N N . LYS A 1 113 ? -6.555 18.812 0.3 1 97.56 113 LYS A N 1
ATOM 920 C CA . LYS A 1 113 ? -6.695 19.344 1.649 1 97.56 113 LYS A CA 1
ATOM 921 C C . LYS A 1 113 ? -8.133 19.781 1.917 1 97.56 113 LYS A C 1
ATOM 923 O O . LYS A 1 113 ? -8.703 19.469 2.959 1 97.56 113 LYS A O 1
ATOM 928 N N . GLN A 1 114 ? -8.68 20.453 1.001 1 96.69 114 GLN A N 1
ATOM 929 C CA . GLN A 1 114 ? -10.047 20.938 1.144 1 96.69 114 GLN A CA 1
ATOM 930 C C . GLN A 1 114 ? -11.047 19.797 1.183 1 96.69 114 GLN A C 1
ATOM 932 O O . GLN A 1 114 ? -11.953 19.781 2.02 1 96.69 114 GLN A O 1
ATOM 937 N N . LYS A 1 115 ? -10.898 18.875 0.387 1 95.31 115 LYS A N 1
ATOM 938 C CA . LYS A 1 115 ? -11.859 17.781 0.234 1 95.31 115 LYS A CA 1
ATOM 939 C C . LYS A 1 115 ? -11.891 16.891 1.48 1 95.31 115 LYS A C 1
ATOM 941 O O . LYS A 1 115 ? -12.961 16.453 1.905 1 95.31 115 LYS A O 1
ATOM 946 N N . TYR A 1 116 ? -10.695 16.656 2.072 1 96.56 116 TYR A N 1
ATOM 947 C CA . TYR A 1 116 ? -10.641 15.672 3.141 1 96.56 116 TYR A CA 1
ATOM 948 C C . TYR A 1 116 ? -10.406 16.328 4.492 1 96.56 116 TYR A C 1
ATOM 950 O O . TYR A 1 116 ? -10.32 15.656 5.52 1 96.56 116 TYR A O 1
ATOM 958 N N . GLY A 1 117 ? -10.219 17.625 4.488 1 95.88 117 GLY A N 1
ATOM 959 C CA . GLY A 1 117 ? -10.148 18.391 5.73 1 95.88 117 GLY A CA 1
ATOM 960 C C . GLY A 1 117 ? -8.82 18.234 6.445 1 95.88 117 GLY A C 1
ATOM 961 O O . GLY A 1 117 ? -8.773 18.203 7.676 1 95.88 117 GLY A O 1
ATOM 962 N N . ILE A 1 118 ? -7.789 18.109 5.66 1 96.5 118 ILE A N 1
ATOM 963 C CA . ILE A 1 118 ? -6.473 18.047 6.289 1 96.5 118 ILE A CA 1
ATOM 964 C C . ILE A 1 118 ? -5.633 19.25 5.852 1 96.5 118 ILE A C 1
ATOM 966 O O . ILE A 1 118 ? -5.961 19.922 4.871 1 96.5 118 ILE A O 1
ATOM 970 N N . LYS A 1 119 ? -4.488 19.484 6.625 1 96.56 119 LYS A N 1
ATOM 971 C CA . LYS A 1 119 ? -3.668 20.656 6.312 1 96.56 119 LYS A CA 1
ATOM 972 C C . LYS A 1 119 ? -2.201 20.266 6.152 1 96.56 119 LYS A C 1
ATOM 974 O O . LYS A 1 119 ? -1.48 20.859 5.348 1 96.56 119 LYS A O 1
ATOM 979 N N . TYR A 1 120 ? -1.793 19.281 6.906 1 97.12 120 TYR A N 1
ATOM 980 C CA . TYR A 1 120 ? -0.385 18.906 6.98 1 97.12 120 TYR A CA 1
ATOM 981 C C . TYR A 1 120 ? -0.227 17.391 7.031 1 97.12 120 TYR A C 1
ATOM 983 O O . TYR A 1 120 ? -1.218 16.656 7.039 1 97.12 120 TYR A O 1
ATOM 991 N N . THR A 1 121 ? 0.968 16.969 6.969 1 98.12 121 THR A N 1
ATOM 992 C CA . THR A 1 121 ? 1.358 15.586 7.254 1 98.12 121 THR A CA 1
ATOM 993 C C . THR A 1 121 ? 2.502 15.555 8.266 1 98.12 121 THR A C 1
ATOM 995 O O . THR A 1 121 ? 3.33 16.469 8.305 1 98.12 121 THR A O 1
ATOM 998 N N . PRO A 1 122 ? 2.443 14.57 9.016 1 98.69 122 PRO A N 1
ATOM 999 C CA . PRO A 1 122 ? 1.522 13.445 9.219 1 98.69 122 PRO A CA 1
ATOM 1000 C C . PRO A 1 122 ? 0.196 13.883 9.844 1 98.69 122 PRO A C 1
ATOM 1002 O O . PRO A 1 122 ? 0.167 14.789 10.672 1 98.69 122 PRO A O 1
ATOM 1005 N N . THR A 1 123 ? -0.879 13.195 9.414 1 98.81 123 THR A N 1
ATOM 1006 C CA . THR A 1 123 ? -2.225 13.422 9.93 1 98.81 123 THR A CA 1
ATOM 1007 C C . THR A 1 123 ? -2.939 12.094 10.18 1 98.81 123 THR A C 1
ATOM 1009 O O . THR A 1 123 ? -2.871 11.18 9.359 1 98.81 123 THR A O 1
ATOM 1012 N N . LEU A 1 124 ? -3.494 11.969 11.32 1 98.88 124 LEU A N 1
ATOM 1013 C CA . LEU A 1 124 ? -4.504 10.945 11.586 1 98.88 124 LEU A CA 1
ATOM 1014 C C . LEU A 1 124 ? -5.902 11.555 11.578 1 98.88 124 LEU A C 1
ATOM 1016 O O . LEU A 1 124 ? -6.133 12.602 12.188 1 98.88 124 LEU A O 1
ATOM 1020 N N . ALA A 1 125 ? -6.824 10.914 10.867 1 98.62 125 ALA A N 1
ATOM 1021 C CA . ALA A 1 125 ? -8.188 11.445 10.773 1 98.62 125 ALA A CA 1
ATOM 1022 C C . ALA A 1 125 ? -9.219 10.32 10.883 1 98.62 125 ALA A C 1
ATOM 1024 O O . ALA A 1 125 ? -9.031 9.242 10.32 1 98.62 125 ALA A O 1
ATOM 1025 N N . LYS A 1 126 ? -10.203 10.562 11.641 1 98.31 126 LYS A N 1
ATOM 1026 C CA . LYS A 1 126 ? -11.406 9.734 11.664 1 98.31 126 LYS A CA 1
ATOM 1027 C C . LYS A 1 126 ? -12.492 10.312 10.766 1 98.31 126 LYS A C 1
ATOM 1029 O O . LYS A 1 126 ? -12.859 11.484 10.898 1 98.31 126 LYS A O 1
ATOM 1034 N N . TYR A 1 127 ? -12.984 9.516 9.844 1 97.5 127 TYR A N 1
ATOM 1035 C CA . TYR A 1 127 ? -14.062 9.922 8.953 1 97.5 127 TYR A CA 1
ATOM 1036 C C . TYR A 1 127 ? -15.336 9.125 9.242 1 97.5 127 TYR A C 1
ATOM 1038 O O . TYR A 1 127 ? -15.266 7.941 9.578 1 97.5 127 TYR A O 1
ATOM 1046 N N . GLU A 1 128 ? -16.438 9.734 9.086 1 95.5 128 GLU A N 1
ATOM 1047 C CA . GLU A 1 128 ? -17.75 9.086 9.039 1 95.5 128 GLU A CA 1
ATOM 1048 C C . GLU A 1 128 ? -18.469 9.398 7.738 1 95.5 128 GLU A C 1
ATOM 1050 O O . GLU A 1 128 ? -18.422 10.523 7.242 1 95.5 128 GLU A O 1
ATOM 1055 N N . TYR A 1 129 ? -18.984 8.391 7.215 1 92 129 TYR A N 1
ATOM 1056 C CA . TYR A 1 129 ? -19.719 8.578 5.965 1 92 129 TYR A CA 1
ATOM 1057 C C . TYR A 1 129 ? -21.141 9.062 6.238 1 92 129 TYR A C 1
ATOM 1059 O O . TYR A 1 129 ? -21.859 8.461 7.035 1 92 129 TYR A O 1
ATOM 1067 N N . ASP A 1 130 ? -21.469 10.172 5.609 1 88.94 130 ASP A N 1
ATOM 1068 C CA . ASP A 1 130 ? -22.828 10.711 5.676 1 88.94 130 ASP A CA 1
ATOM 1069 C C . ASP A 1 130 ? -23.656 10.281 4.457 1 88.94 130 ASP A C 1
ATOM 1071 O O . ASP A 1 130 ? -23.547 10.875 3.387 1 88.94 130 ASP A O 1
ATOM 1075 N N . GLU A 1 131 ? -24.484 9.328 4.578 1 85.06 131 GLU A N 1
ATOM 1076 C CA . GLU A 1 131 ? -25.266 8.781 3.475 1 85.06 131 GLU A CA 1
ATOM 1077 C C . GLU A 1 131 ? -26.219 9.828 2.902 1 85.06 131 GLU A C 1
ATOM 1079 O O . GLU A 1 131 ? -26.453 9.875 1.69 1 85.06 131 GLU A O 1
ATOM 1084 N N . ARG A 1 132 ? -26.719 10.68 3.756 1 85.88 132 ARG A N 1
ATOM 1085 C CA . ARG A 1 132 ? -27.672 11.695 3.32 1 85.88 132 ARG A CA 1
ATOM 1086 C C . ARG A 1 132 ? -27 12.742 2.439 1 85.88 132 ARG A C 1
ATOM 1088 O O . ARG A 1 132 ? -27.578 13.188 1.447 1 85.88 132 ARG A O 1
ATOM 1095 N N . LYS A 1 133 ? -25.75 13.016 2.713 1 85.5 133 LYS A N 1
ATOM 1096 C CA . LYS A 1 133 ? -25.016 14.039 1.972 1 85.5 133 LYS A CA 1
ATOM 1097 C C . LYS A 1 133 ? -24.062 13.414 0.96 1 85.5 133 LYS A C 1
ATOM 1099 O O . LYS A 1 133 ? -23.422 14.125 0.179 1 85.5 133 LYS A O 1
ATOM 1104 N N . ASN A 1 134 ? -23.984 12.109 0.966 1 85.12 134 ASN A N 1
ATOM 1105 C CA . ASN A 1 134 ? -23.078 11.375 0.089 1 85.12 134 ASN A CA 1
ATOM 1106 C C . ASN A 1 134 ? -21.656 11.906 0.17 1 85.12 134 ASN A C 1
ATOM 1108 O O . ASN A 1 134 ? -21.031 12.188 -0.856 1 85.12 134 ASN A O 1
ATOM 1112 N N . LYS A 1 135 ? -21.297 12.172 1.395 1 84.06 135 LYS A N 1
ATOM 1113 C CA . LYS A 1 135 ? -19.953 12.711 1.602 1 84.06 135 LYS A CA 1
ATOM 1114 C C . LYS A 1 135 ? -19.328 12.164 2.883 1 84.06 135 LYS A C 1
ATOM 1116 O O . LYS A 1 135 ? -20.047 11.688 3.77 1 84.06 135 LYS A O 1
ATOM 1121 N N . GLN A 1 136 ? -18.016 12.242 2.789 1 87 136 GLN A N 1
ATOM 1122 C CA . GLN A 1 136 ? -17.266 11.945 4.004 1 87 136 GLN A CA 1
ATOM 1123 C C . GLN A 1 136 ? -16.984 13.227 4.793 1 87 136 GLN A C 1
ATOM 1125 O O . GLN A 1 136 ? -16.719 14.281 4.211 1 87 136 GLN A O 1
ATOM 1130 N N . LYS A 1 137 ? -17.016 13.086 6.129 1 88.38 137 LYS A N 1
ATOM 1131 C CA . LYS A 1 137 ? -16.672 14.211 6.992 1 88.38 137 LYS A CA 1
ATOM 1132 C C . LYS A 1 137 ? -15.664 13.812 8.062 1 88.38 137 LYS A C 1
ATOM 1134 O O . LYS A 1 137 ? -15.836 12.789 8.734 1 88.38 137 LYS A O 1
ATOM 1139 N N . PRO A 1 138 ? -14.688 14.656 8.047 1 92.12 138 PRO A N 1
ATOM 1140 C CA . PRO A 1 138 ? -13.789 14.398 9.172 1 92.12 138 PRO A CA 1
ATOM 1141 C C . PRO A 1 138 ? -14.438 14.711 10.523 1 92.12 138 PRO A C 1
ATOM 1143 O O . PRO A 1 138 ? -15.016 15.781 10.703 1 92.12 138 PRO A O 1
ATOM 1146 N N . LYS A 1 139 ? -14.398 13.758 11.367 1 92.19 139 LYS A N 1
ATOM 1147 C CA . LYS A 1 139 ? -14.969 13.914 12.695 1 92.19 139 LYS A CA 1
ATOM 1148 C C . LYS A 1 139 ? -13.898 14.281 13.719 1 92.19 139 LYS A C 1
ATOM 1150 O O . LYS A 1 139 ? -14.172 14.992 14.688 1 92.19 139 LYS A O 1
ATOM 1155 N N . PHE A 1 140 ? -12.758 13.781 13.57 1 96.25 140 PHE A N 1
ATOM 1156 C CA . PHE A 1 140 ? -11.633 14.008 14.469 1 96.25 140 PHE A CA 1
ATOM 1157 C C . PHE A 1 140 ? -10.305 13.922 13.711 1 96.25 140 PHE A C 1
ATOM 1159 O O . PHE A 1 140 ? -10.094 13 12.922 1 96.25 140 PHE A O 1
ATOM 1166 N N . ILE A 1 141 ? -9.477 14.953 13.945 1 97.88 141 ILE A N 1
ATOM 1167 C CA . ILE A 1 141 ? -8.203 15.016 13.234 1 97.88 141 ILE A CA 1
ATOM 1168 C C . ILE A 1 141 ? -7.086 15.391 14.211 1 97.88 141 ILE A C 1
ATOM 1170 O O . ILE A 1 141 ? -7.262 16.266 15.062 1 97.88 141 ILE A O 1
ATOM 1174 N N . VAL A 1 142 ? -6.02 14.68 14.195 1 98.31 142 VAL A N 1
ATOM 1175 C CA . VAL A 1 142 ? -4.742 15.016 14.82 1 98.31 142 VAL A CA 1
ATOM 1176 C C . VAL A 1 142 ? -3.656 15.125 13.75 1 98.31 142 VAL A C 1
ATOM 1178 O O . VAL A 1 142 ? -3.48 14.219 12.938 1 98.31 142 VAL A O 1
ATOM 1181 N N . GLN A 1 143 ? -2.963 16.281 13.797 1 98.44 143 GLN A N 1
ATOM 1182 C CA . GLN A 1 143 ? -1.989 16.469 12.727 1 98.44 143 GLN A CA 1
ATOM 1183 C C . GLN A 1 143 ? -0.793 17.281 13.203 1 98.44 143 GLN A C 1
ATOM 1185 O O . GLN A 1 143 ? -0.873 17.984 14.219 1 98.44 143 GLN A O 1
ATOM 1190 N N . TRP A 1 144 ? 0.298 17.109 12.523 1 98.06 144 TRP A N 1
ATOM 1191 C CA . TRP A 1 144 ? 1.45 18 12.672 1 98.06 144 TRP A CA 1
ATOM 1192 C C . TRP A 1 144 ? 1.075 19.438 12.352 1 98.06 144 TRP A C 1
ATOM 1194 O O . TRP A 1 144 ? 0.297 19.703 11.422 1 98.06 144 TRP A O 1
ATOM 1204 N N . THR A 1 145 ? 1.624 20.359 13.133 1 97.31 145 THR A N 1
ATOM 1205 C CA . THR A 1 145 ? 1.477 21.781 12.852 1 97.31 145 THR A CA 1
ATOM 1206 C C . THR A 1 145 ? 2.812 22.5 13 1 97.31 145 THR A C 1
ATOM 1208 O O . THR A 1 145 ? 3.701 22.031 13.719 1 97.31 145 THR A O 1
ATOM 1211 N N . PRO A 1 146 ? 2.816 23.578 12.312 1 95.88 146 PRO A N 1
ATOM 1212 C CA . PRO A 1 146 ? 4.039 24.359 12.484 1 95.88 146 PRO A CA 1
ATOM 1213 C C . PRO A 1 146 ? 4.25 24.828 13.922 1 95.88 146 PRO A C 1
ATOM 1215 O O . PRO A 1 146 ? 5.391 24.922 14.383 1 95.88 146 PRO A O 1
ATOM 1218 N N . GLU A 1 147 ? 3.254 25.031 14.625 1 96.5 147 GLU A N 1
ATOM 1219 C CA . GLU A 1 147 ? 3.309 25.562 15.984 1 96.5 147 GLU A CA 1
ATOM 1220 C C . GLU A 1 147 ? 3.725 24.484 16.984 1 96.5 147 GLU A C 1
ATOM 1222 O O . GLU A 1 147 ? 4.547 24.75 17.859 1 96.5 147 GLU A O 1
ATOM 1227 N N . ASN A 1 148 ? 3.23 23.297 16.859 1 95.94 148 ASN A N 1
ATOM 1228 C CA . ASN A 1 148 ? 3.363 22.297 17.906 1 95.94 148 ASN A CA 1
ATOM 1229 C C . ASN A 1 148 ? 4.191 21.094 17.422 1 95.94 148 ASN A C 1
ATOM 1231 O O . ASN A 1 148 ? 4.602 20.266 18.234 1 95.94 148 ASN A O 1
ATOM 1235 N N . GLY A 1 149 ? 4.445 21.062 16.078 1 96.69 149 GLY A N 1
ATOM 1236 C CA . GLY A 1 149 ? 5.047 19.844 15.555 1 96.69 149 GLY A CA 1
ATOM 1237 C C . GLY A 1 149 ? 4.172 18.625 15.742 1 96.69 149 GLY A C 1
ATOM 1238 O O . GLY A 1 149 ? 2.951 18.703 15.594 1 96.69 149 GLY A O 1
ATOM 1239 N N . THR A 1 150 ? 4.844 17.531 15.914 1 95.81 150 THR A N 1
ATOM 1240 C CA . THR A 1 150 ? 4.148 16.266 16.188 1 95.81 150 THR A CA 1
ATOM 1241 C C . THR A 1 150 ? 4.004 16.047 17.688 1 95.81 150 THR A C 1
ATOM 1243 O O . THR A 1 150 ? 4.977 15.727 18.375 1 95.81 150 THR A O 1
ATOM 1246 N N . VAL A 1 151 ? 2.771 16.172 18.109 1 97.06 151 VAL A N 1
ATOM 1247 C CA . VAL A 1 151 ? 2.51 15.875 19.516 1 97.06 151 VAL A CA 1
ATOM 1248 C C . VAL A 1 151 ? 2.193 14.391 19.672 1 97.06 151 VAL A C 1
ATOM 1250 O O . VAL A 1 151 ? 1.039 13.977 19.531 1 97.06 151 VAL A O 1
ATOM 1253 N N . LEU A 1 152 ? 3.146 13.625 20.094 1 97.62 152 LEU A N 1
ATOM 1254 C CA . LEU A 1 152 ? 3.076 12.164 20.078 1 97.62 152 LEU A CA 1
ATOM 1255 C C . LEU A 1 152 ? 1.944 11.664 20.969 1 97.62 152 LEU A C 1
ATOM 1257 O O . LEU A 1 152 ? 1.284 10.672 20.641 1 97.62 152 LEU A O 1
ATOM 1261 N N . LYS A 1 153 ? 1.701 12.305 22.047 1 97.75 153 LYS A N 1
ATOM 1262 C CA . LYS A 1 153 ? 0.639 11.883 22.953 1 97.75 153 LYS A CA 1
ATOM 1263 C C . LYS A 1 153 ? -0.726 11.961 22.281 1 97.75 153 LYS A C 1
ATOM 1265 O O . LYS A 1 153 ? -1.572 11.078 22.469 1 97.75 153 LYS A O 1
ATOM 1270 N N . ASP A 1 154 ? -0.978 13.016 21.547 1 97.94 154 ASP A N 1
ATOM 1271 C CA . ASP A 1 154 ? -2.246 13.188 20.844 1 97.94 154 ASP A CA 1
ATOM 1272 C C . ASP A 1 154 ? -2.436 12.094 19.797 1 97.94 154 ASP A C 1
ATOM 1274 O O . ASP A 1 154 ? -3.531 11.547 19.641 1 97.94 154 ASP A O 1
ATOM 1278 N N . PHE A 1 155 ? -1.398 11.766 19.172 1 98.38 155 PHE A N 1
ATOM 1279 C CA . PHE A 1 155 ? -1.455 10.727 18.156 1 98.38 155 PHE A CA 1
ATOM 1280 C C . PHE A 1 155 ? -1.702 9.359 18.797 1 98.38 155 PHE A C 1
ATOM 1282 O O . PHE A 1 155 ? -2.514 8.578 18.297 1 98.38 155 PHE A O 1
ATOM 1289 N N . ASP A 1 156 ? -0.991 9.156 19.844 1 98.44 156 ASP A N 1
ATOM 1290 C CA . ASP A 1 156 ? -1.19 7.891 20.547 1 98.44 156 ASP A CA 1
ATOM 1291 C C . ASP A 1 156 ? -2.619 7.773 21.062 1 98.44 156 ASP A C 1
ATOM 1293 O O . ASP A 1 156 ? -3.229 6.703 20.984 1 98.44 156 ASP A O 1
ATOM 1297 N N . ASN A 1 157 ? -3.156 8.836 21.562 1 98.25 157 ASN A N 1
ATOM 1298 C CA . ASN A 1 157 ? -4.539 8.859 22.031 1 98.25 157 ASN A CA 1
ATOM 1299 C C . ASN A 1 157 ? -5.516 8.555 20.906 1 98.25 157 ASN A C 1
ATOM 1301 O O . ASN A 1 157 ? -6.492 7.832 21.094 1 98.25 157 ASN A O 1
ATOM 1305 N N . PHE A 1 158 ? -5.297 9.141 19.844 1 98.44 158 PHE A N 1
ATOM 1306 C CA . PHE A 1 158 ? -6.129 8.859 18.672 1 98.44 158 PHE A CA 1
ATOM 1307 C C . PHE A 1 158 ? -6.164 7.363 18.391 1 98.44 158 PHE A C 1
ATOM 1309 O O . PHE A 1 158 ? -7.242 6.781 18.234 1 98.44 158 PHE A O 1
ATOM 1316 N N . VAL A 1 159 ? -4.984 6.766 18.297 1 98.69 159 VAL A N 1
ATOM 1317 C CA . VAL A 1 159 ? -4.875 5.352 17.938 1 98.69 159 VAL A CA 1
ATOM 1318 C C . VAL A 1 159 ? -5.543 4.496 19.016 1 98.69 159 VAL A C 1
ATOM 1320 O O . VAL A 1 159 ? -6.234 3.523 18.703 1 98.69 159 VAL A O 1
ATOM 1323 N N . SER A 1 160 ? -5.41 4.848 20.219 1 98 160 SER A N 1
ATOM 1324 C CA . SER A 1 160 ? -5.969 4.086 21.328 1 98 160 SER A CA 1
ATOM 1325 C C . SER A 1 160 ? -7.492 4.047 21.266 1 98 160 SER A C 1
ATOM 1327 O O . SER A 1 160 ? -8.117 3.164 21.859 1 98 160 SER A O 1
ATOM 1329 N N . LYS A 1 161 ? -8.102 4.945 20.562 1 96.75 161 LYS A N 1
ATOM 1330 C CA . LYS A 1 161 ? -9.555 5.055 20.516 1 96.75 161 LYS A CA 1
ATOM 1331 C C . LYS A 1 161 ? -10.125 4.273 19.328 1 96.75 161 LYS A C 1
ATOM 1333 O O . LYS A 1 161 ? -11.344 4.148 19.188 1 96.75 161 LYS A O 1
ATOM 1338 N N . ILE A 1 162 ? -9.336 3.793 18.406 1 95.88 162 ILE A N 1
ATOM 1339 C CA . ILE A 1 162 ? -9.812 3.049 17.25 1 95.88 162 ILE A CA 1
ATOM 1340 C C . ILE A 1 162 ? -10.484 1.757 17.703 1 95.88 162 ILE A C 1
ATOM 1342 O O . ILE A 1 162 ? -11.516 1.363 17.156 1 95.88 162 ILE A O 1
ATOM 1346 N N . GLU A 1 163 ? -9.938 0.847 18.562 1 74.12 163 GLU A N 1
ATOM 1347 C CA . GLU A 1 163 ? -10.414 -0.453 19.016 1 74.12 163 GLU A CA 1
ATOM 1348 C C . GLU A 1 163 ? -11.727 -0.319 19.797 1 74.12 163 GLU A C 1
ATOM 1350 O O . GLU A 1 163 ? -12.477 -1.285 19.922 1 74.12 163 GLU A O 1
ATOM 1355 N N . LYS A 1 164 ? -12.055 1.004 20.203 1 62.16 164 LYS A N 1
ATOM 1356 C CA . LYS A 1 164 ? -13.172 1.096 21.125 1 62.16 164 LYS A CA 1
ATOM 1357 C C . LYS A 1 164 ? -14.484 1.333 20.391 1 62.16 164 LYS A C 1
ATOM 1359 O O . LYS A 1 164 ? -14.492 1.922 19.297 1 62.16 164 LYS A O 1
ATOM 1364 N N . MET B 1 1 ? 65.312 20.047 -14.883 1 57.56 1 MET B N 1
ATOM 1365 C CA . MET B 1 1 ? 64.188 20.5 -14.133 1 57.56 1 MET B CA 1
ATOM 1366 C C . MET B 1 1 ? 64.375 20.328 -12.633 1 57.56 1 MET B C 1
ATOM 1368 O O . MET B 1 1 ? 64.875 19.281 -12.18 1 57.56 1 MET B O 1
ATOM 1372 N N . ASN B 1 2 ? 64.5 21.406 -11.898 1 71.56 2 ASN B N 1
ATOM 1373 C CA . ASN B 1 2 ? 64.938 21.484 -10.508 1 71.56 2 ASN B CA 1
ATOM 1374 C C . ASN B 1 2 ? 63.969 20.734 -9.586 1 71.56 2 ASN B C 1
ATOM 1376 O O . ASN B 1 2 ? 62.781 20.562 -9.891 1 71.56 2 ASN B O 1
ATOM 1380 N N . LYS B 1 3 ? 64.625 20.016 -8.75 1 71.75 3 LYS B N 1
ATOM 1381 C CA . LYS B 1 3 ? 63.969 19.141 -7.777 1 71.75 3 LYS B CA 1
ATOM 1382 C C . LYS B 1 3 ? 62.781 19.812 -7.105 1 71.75 3 LYS B C 1
ATOM 1384 O O . LYS B 1 3 ? 61.75 19.188 -6.875 1 71.75 3 LYS B O 1
ATOM 1389 N N . LYS B 1 4 ? 62.906 21.016 -6.938 1 79.56 4 LYS B N 1
ATOM 1390 C CA . LYS B 1 4 ? 61.875 21.766 -6.242 1 79.56 4 LYS B CA 1
ATOM 1391 C C . LYS B 1 4 ? 60.625 21.906 -7.09 1 79.56 4 LYS B C 1
ATOM 1393 O O . LYS B 1 4 ? 59.5 21.766 -6.582 1 79.56 4 LYS B O 1
ATOM 1398 N N . THR B 1 5 ? 60.844 22.109 -8.281 1 78.69 5 THR B N 1
ATOM 1399 C CA . THR B 1 5 ? 59.719 22.234 -9.211 1 78.69 5 THR B CA 1
ATOM 1400 C C . THR B 1 5 ? 59 20.906 -9.352 1 78.69 5 THR B C 1
ATOM 1402 O O . THR B 1 5 ? 57.781 20.875 -9.43 1 78.69 5 THR B O 1
ATOM 1405 N N . VAL B 1 6 ? 59.688 19.828 -9.336 1 75 6 VAL B N 1
ATOM 1406 C CA . VAL B 1 6 ? 59.125 18.484 -9.445 1 75 6 VAL B CA 1
ATOM 1407 C C . VAL B 1 6 ? 58.281 18.188 -8.211 1 75 6 VAL B C 1
ATOM 1409 O O . VAL B 1 6 ? 57.188 17.641 -8.32 1 75 6 VAL B O 1
ATOM 1412 N N . ILE B 1 7 ? 58.688 18.625 -7.043 1 79.12 7 ILE B N 1
ATOM 1413 C CA . ILE B 1 7 ? 58 18.391 -5.773 1 79.12 7 ILE B CA 1
ATOM 1414 C C . ILE B 1 7 ? 56.719 19.219 -5.719 1 79.12 7 ILE B C 1
ATOM 1416 O O . ILE B 1 7 ? 55.688 18.719 -5.293 1 79.12 7 ILE B O 1
ATOM 1420 N N . LEU B 1 8 ? 56.781 20.359 -6.199 1 76.62 8 LEU B N 1
ATOM 1421 C CA . LEU B 1 8 ? 55.625 21.25 -6.219 1 76.62 8 LEU B CA 1
ATOM 1422 C C . LEU B 1 8 ? 54.562 20.734 -7.164 1 76.62 8 LEU B C 1
ATOM 1424 O O . LEU B 1 8 ? 53.375 20.812 -6.867 1 76.62 8 LEU B O 1
ATOM 1428 N N . LEU B 1 9 ? 55 20.125 -8.188 1 75.38 9 LEU B N 1
ATOM 1429 C CA . LEU B 1 9 ? 54.094 19.562 -9.164 1 75.38 9 LEU B CA 1
ATOM 1430 C C . LEU B 1 9 ? 53.406 18.312 -8.609 1 75.38 9 LEU B C 1
ATOM 1432 O O . LEU B 1 9 ? 52.219 18.094 -8.812 1 75.38 9 LEU B O 1
ATOM 1436 N N . ILE B 1 10 ? 54.125 17.578 -7.859 1 74.06 10 ILE B N 1
ATOM 1437 C CA . ILE B 1 10 ? 53.594 16.359 -7.258 1 74.06 10 ILE B CA 1
ATOM 1438 C C . ILE B 1 10 ? 52.562 16.719 -6.168 1 74.06 10 ILE B C 1
ATOM 1440 O O . ILE B 1 10 ? 51.5 16.125 -6.082 1 74.06 10 ILE B O 1
ATOM 1444 N N . ILE B 1 11 ? 52.875 17.734 -5.395 1 74.56 11 ILE B N 1
ATOM 1445 C CA . ILE B 1 11 ? 51.969 18.188 -4.336 1 74.56 11 ILE B CA 1
ATOM 1446 C C . ILE B 1 11 ? 50.688 18.75 -4.945 1 74.56 11 ILE B C 1
ATOM 1448 O O . ILE B 1 11 ? 49.594 18.469 -4.465 1 74.56 11 ILE B O 1
ATOM 1452 N N . GLY B 1 12 ? 50.938 19.453 -5.938 1 70.81 12 GLY B N 1
ATOM 1453 C CA . GLY B 1 12 ? 49.781 20 -6.637 1 70.81 12 GLY B CA 1
ATOM 1454 C C . GLY B 1 12 ? 48.875 18.922 -7.219 1 70.81 12 GLY B C 1
ATOM 1455 O O . GLY B 1 12 ? 47.656 19 -7.102 1 70.81 12 GLY B O 1
ATOM 1456 N N . PHE B 1 13 ? 49.5 17.969 -7.816 1 73.69 13 PHE B N 1
ATOM 1457 C CA . PHE B 1 13 ? 48.75 16.875 -8.43 1 73.69 13 PHE B CA 1
ATOM 1458 C C . PHE B 1 13 ? 48 16.047 -7.379 1 73.69 13 PHE B C 1
ATOM 1460 O O . PHE B 1 13 ? 46.875 15.641 -7.582 1 73.69 13 PHE B O 1
ATOM 1467 N N . THR B 1 14 ? 48.625 15.82 -6.234 1 74.19 14 THR B N 1
ATOM 1468 C CA . THR B 1 14 ? 48 15.078 -5.152 1 74.19 14 THR B CA 1
ATOM 1469 C C . THR B 1 14 ? 46.844 15.859 -4.543 1 74.19 14 THR B C 1
ATOM 1471 O O . THR B 1 14 ? 45.812 15.297 -4.242 1 74.19 14 THR B O 1
ATOM 1474 N N . ALA B 1 15 ? 47.062 17.109 -4.441 1 76 15 ALA B N 1
ATOM 1475 C CA . ALA B 1 15 ? 46.031 17.953 -3.889 1 76 15 ALA B CA 1
ATOM 1476 C C . ALA B 1 15 ? 44.812 18 -4.809 1 76 15 ALA B C 1
ATOM 1478 O O . ALA B 1 15 ? 43.656 17.922 -4.348 1 76 15 ALA B O 1
ATOM 1479 N N . VAL B 1 16 ? 45 18.078 -6.07 1 74.81 16 VAL B N 1
ATOM 1480 C CA . VAL B 1 16 ? 43.906 18.094 -7.047 1 74.81 16 VAL B CA 1
ATOM 1481 C C . VAL B 1 16 ? 43.188 16.75 -7.051 1 74.81 16 VAL B C 1
ATOM 1483 O O . VAL B 1 16 ? 41.969 16.703 -7.133 1 74.81 16 VAL B O 1
ATOM 1486 N N . SER B 1 17 ? 43.938 15.719 -6.941 1 70.69 17 SER B N 1
ATOM 1487 C CA . SER B 1 17 ? 43.344 14.383 -6.895 1 70.69 17 SER B CA 1
ATOM 1488 C C . SER B 1 17 ? 42.5 14.195 -5.637 1 70.69 17 SER B C 1
ATOM 1490 O O . SER B 1 17 ? 41.406 13.609 -5.691 1 70.69 17 SER B O 1
ATOM 1492 N N . ILE B 1 18 ? 43 14.758 -4.574 1 71.88 18 ILE B N 1
ATOM 1493 C CA . ILE B 1 18 ? 42.25 14.688 -3.32 1 71.88 18 ILE B CA 1
ATOM 1494 C C . ILE B 1 18 ? 41 15.539 -3.42 1 71.88 18 ILE B C 1
ATOM 1496 O O . ILE B 1 18 ? 39.906 15.133 -2.959 1 71.88 18 ILE B O 1
ATOM 1500 N N . GLY B 1 19 ? 41.094 16.656 -3.934 1 65.44 19 GLY B N 1
ATOM 1501 C CA . GLY B 1 19 ? 39.938 17.5 -4.133 1 65.44 19 GLY B CA 1
ATOM 1502 C C . GLY B 1 19 ? 38.875 16.875 -5.016 1 65.44 19 GLY B C 1
ATOM 1503 O O . GLY B 1 19 ? 37.688 16.953 -4.703 1 65.44 19 GLY B O 1
ATOM 1504 N N . ILE B 1 20 ? 39.25 16.281 -6.07 1 67.81 20 ILE B N 1
ATOM 1505 C CA . ILE B 1 20 ? 38.312 15.609 -6.98 1 67.81 20 ILE B CA 1
ATOM 1506 C C . ILE B 1 20 ? 37.656 14.438 -6.27 1 67.81 20 ILE B C 1
ATOM 1508 O O . ILE B 1 20 ? 36.438 14.234 -6.398 1 67.81 20 ILE B O 1
ATOM 1512 N N . ALA B 1 21 ? 38.375 13.773 -5.52 1 61.31 21 ALA B N 1
ATOM 1513 C CA . ALA B 1 21 ? 37.844 12.664 -4.746 1 61.31 21 ALA B CA 1
ATOM 1514 C C . ALA B 1 21 ? 36.812 13.156 -3.717 1 61.31 21 ALA B C 1
ATOM 1516 O O . ALA B 1 21 ? 35.781 12.547 -3.535 1 61.31 21 ALA B O 1
ATOM 1517 N N . CYS B 1 22 ? 37.094 14.234 -3.076 1 61.72 22 CYS B N 1
ATOM 1518 C CA . CYS B 1 22 ? 36.156 14.828 -2.113 1 61.72 22 CYS B CA 1
ATOM 1519 C C . CYS B 1 22 ? 34.906 15.328 -2.809 1 61.72 22 CYS B C 1
ATOM 1521 O O . CYS B 1 22 ? 33.812 15.18 -2.285 1 61.72 22 CYS B O 1
ATOM 1523 N N . PHE B 1 23 ? 35.062 15.93 -3.898 1 58.88 23 PHE B N 1
ATOM 1524 C CA . PHE B 1 23 ? 33.938 16.422 -4.668 1 58.88 23 PHE B CA 1
ATOM 1525 C C . PHE B 1 23 ? 33.062 15.266 -5.133 1 58.88 23 PHE B C 1
ATOM 1527 O O . PHE B 1 23 ? 31.828 15.359 -5.082 1 58.88 23 PHE B O 1
ATOM 1534 N N . LEU B 1 24 ? 33.562 14.234 -5.598 1 58.91 24 LEU B N 1
ATOM 1535 C CA . LEU B 1 24 ? 32.812 13.07 -6.02 1 58.91 24 LEU B CA 1
ATOM 1536 C C . LEU B 1 24 ? 32.094 12.414 -4.832 1 58.91 24 LEU B C 1
ATOM 1538 O O . LEU B 1 24 ? 30.984 11.93 -4.953 1 58.91 24 LEU B O 1
ATOM 1542 N N . GLN B 1 25 ? 32.781 12.367 -3.748 1 53.91 25 GLN B N 1
ATOM 1543 C CA . GLN B 1 25 ? 32.156 11.852 -2.533 1 53.91 25 GLN B CA 1
ATOM 1544 C C . GLN B 1 25 ? 30.969 12.727 -2.113 1 53.91 25 GLN B C 1
ATOM 1546 O O . GLN B 1 25 ? 29.938 12.211 -1.658 1 53.91 25 GLN B O 1
ATOM 1551 N N . PHE B 1 26 ? 31.172 13.984 -2.145 1 51.44 26 PHE B N 1
ATOM 1552 C CA . PHE B 1 26 ? 30.078 14.883 -1.799 1 51.44 26 PHE B CA 1
ATOM 1553 C C . PHE B 1 26 ? 28.906 14.695 -2.762 1 51.44 26 PHE B C 1
ATOM 1555 O O . PHE B 1 26 ? 27.75 14.719 -2.35 1 51.44 26 PHE B O 1
ATOM 1562 N N . LYS B 1 27 ? 29.125 14.703 -4.035 1 49.31 27 LYS B N 1
ATOM 1563 C CA . LYS B 1 27 ? 28.047 14.453 -4.988 1 49.31 27 LYS B CA 1
ATOM 1564 C C . LYS B 1 27 ? 27.359 13.125 -4.703 1 49.31 27 LYS B C 1
ATOM 1566 O O . LYS B 1 27 ? 26.141 13.008 -4.844 1 49.31 27 LYS B O 1
ATOM 1571 N N . ASP B 1 28 ? 28.188 12.18 -4.367 1 46.78 28 ASP B N 1
ATOM 1572 C CA . ASP B 1 28 ? 27.609 10.891 -4.016 1 46.78 28 ASP B CA 1
ATOM 1573 C C . ASP B 1 28 ? 26.766 10.992 -2.75 1 46.78 28 ASP B C 1
ATOM 1575 O O . ASP B 1 28 ? 25.766 10.289 -2.607 1 46.78 28 ASP B O 1
ATOM 1579 N N . ARG B 1 29 ? 27.219 11.844 -1.829 1 43.03 29 ARG B N 1
ATOM 1580 C CA . ARG B 1 29 ? 26.438 11.969 -0.607 1 43.03 29 ARG B CA 1
ATOM 1581 C C . ARG B 1 29 ? 25.109 12.664 -0.882 1 43.03 29 ARG B C 1
ATOM 1583 O O . ARG B 1 29 ? 24.141 12.492 -0.131 1 43.03 29 ARG B O 1
ATOM 1590 N N . THR B 1 30 ? 25.031 13.531 -1.75 1 40.78 30 THR B N 1
ATOM 1591 C CA . THR B 1 30 ? 23.688 14.039 -2.053 1 40.78 30 THR B CA 1
ATOM 1592 C C . THR B 1 30 ? 22.875 12.992 -2.818 1 40.78 30 THR B C 1
ATOM 1594 O O . THR B 1 30 ? 22.062 13.336 -3.682 1 40.78 30 THR B O 1
ATOM 1597 N N . LYS B 1 31 ? 23.375 11.891 -3.18 1 41.88 31 LYS B N 1
ATOM 1598 C CA . LYS B 1 31 ? 22.359 10.93 -3.604 1 41.88 31 LYS B CA 1
ATOM 1599 C C . LYS B 1 31 ? 21.094 11.055 -2.758 1 41.88 31 LYS B C 1
ATOM 1601 O O . LYS B 1 31 ? 21.125 10.797 -1.552 1 41.88 31 LYS B O 1
ATOM 1606 N N . GLU B 1 32 ? 20.375 12.078 -2.863 1 42.56 32 GLU B N 1
ATOM 1607 C CA . GLU B 1 32 ? 19 12.172 -2.418 1 42.56 32 GLU B CA 1
ATOM 1608 C C . GLU B 1 32 ? 18.375 10.789 -2.227 1 42.56 32 GLU B C 1
ATOM 1610 O O . GLU B 1 32 ? 18.406 9.961 -3.141 1 42.56 32 GLU B O 1
ATOM 1615 N N . LEU B 1 33 ? 18.516 10.102 -1.161 1 46.09 33 LEU B N 1
ATOM 1616 C CA . LEU B 1 33 ? 17.672 8.945 -0.847 1 46.09 33 LEU B CA 1
ATOM 1617 C C . LEU B 1 33 ? 16.359 9.008 -1.625 1 46.09 33 LEU B C 1
ATOM 1619 O O . LEU B 1 33 ? 15.422 9.68 -1.21 1 46.09 33 LEU B O 1
ATOM 1623 N N . GLU B 1 34 ? 16.516 9.25 -2.889 1 52.75 34 GLU B N 1
ATOM 1624 C CA . GLU B 1 34 ? 15.281 9.148 -3.67 1 52.75 34 GLU B CA 1
ATOM 1625 C C . GLU B 1 34 ? 14.43 7.973 -3.209 1 52.75 34 GLU B C 1
ATOM 1627 O O . GLU B 1 34 ? 14.852 6.816 -3.295 1 52.75 34 GLU B O 1
ATOM 1632 N N . VAL B 1 35 ? 13.734 8.203 -2.129 1 61.72 35 VAL B N 1
ATOM 1633 C CA . VAL B 1 35 ? 12.734 7.227 -1.716 1 61.72 35 VAL B CA 1
ATOM 1634 C C . VAL B 1 35 ? 11.961 6.73 -2.936 1 61.72 35 VAL B C 1
ATOM 1636 O O . VAL B 1 35 ? 11.281 7.516 -3.607 1 61.72 35 VAL B O 1
ATOM 1639 N N . THR B 1 36 ? 12.438 5.656 -3.562 1 73.06 36 THR B N 1
ATOM 1640 C CA . THR B 1 36 ? 11.703 5.07 -4.68 1 73.06 36 THR B CA 1
ATOM 1641 C C . THR B 1 36 ? 10.516 4.258 -4.176 1 73.06 36 THR B C 1
ATOM 1643 O O . THR B 1 36 ? 10.664 3.412 -3.289 1 73.06 36 THR B O 1
ATOM 1646 N N . VAL B 1 37 ? 9.328 4.805 -4.387 1 83.19 37 VAL B N 1
ATOM 1647 C CA . VAL B 1 37 ? 8.086 4.098 -4.09 1 83.19 37 VAL B CA 1
ATOM 1648 C C . VAL B 1 37 ? 7.766 3.125 -5.223 1 83.19 37 VAL B C 1
ATOM 1650 O O . VAL B 1 37 ? 7.996 3.428 -6.395 1 83.19 37 VAL B O 1
ATOM 1653 N N . ASP B 1 38 ? 7.402 1.955 -4.809 1 89.44 38 ASP B N 1
ATOM 1654 C CA . ASP B 1 38 ? 6.922 0.95 -5.75 1 89.44 38 ASP B CA 1
ATOM 1655 C C . ASP B 1 38 ? 5.809 1.513 -6.633 1 89.44 38 ASP B C 1
ATOM 1657 O O . ASP B 1 38 ? 4.734 1.861 -6.137 1 89.44 38 ASP B O 1
ATOM 1661 N N . PRO B 1 39 ? 6.055 1.62 -7.961 1 93.12 39 PRO B N 1
ATOM 1662 C CA . PRO B 1 39 ? 5.066 2.264 -8.828 1 93.12 39 PRO B CA 1
ATOM 1663 C C . PRO B 1 39 ? 3.699 1.586 -8.773 1 93.12 39 PRO B C 1
ATOM 1665 O O . PRO B 1 39 ? 2.668 2.26 -8.844 1 93.12 39 PRO B O 1
ATOM 1668 N N . ILE B 1 40 ? 3.654 0.302 -8.672 1 97.25 40 ILE B N 1
ATOM 1669 C CA . ILE B 1 40 ? 2.383 -0.412 -8.672 1 97.25 40 ILE B CA 1
ATOM 1670 C C . ILE B 1 40 ? 1.579 -0.031 -7.43 1 97.25 40 ILE B C 1
ATOM 1672 O O . ILE B 1 40 ? 0.35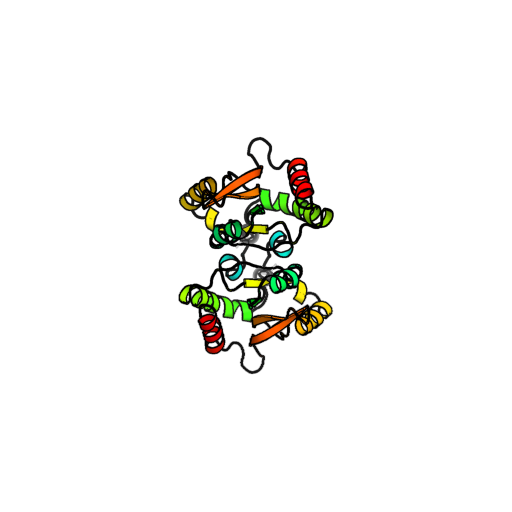1 0.061 -7.484 1 97.25 40 ILE B O 1
ATOM 1676 N N . ALA B 1 41 ? 2.279 0.265 -6.324 1 96.31 41 ALA B N 1
ATOM 1677 C CA . ALA B 1 41 ? 1.623 0.643 -5.074 1 96.31 41 ALA B CA 1
ATOM 1678 C C . ALA B 1 41 ? 1.045 2.053 -5.164 1 96.31 41 ALA B C 1
ATOM 1680 O O . ALA B 1 41 ? 0.215 2.443 -4.34 1 96.31 41 ALA B O 1
ATOM 1681 N N . LEU B 1 42 ? 1.456 2.791 -6.098 1 95.44 42 LEU B N 1
ATOM 1682 C CA . LEU B 1 42 ? 0.904 4.121 -6.336 1 95.44 42 LEU B CA 1
ATOM 1683 C C . LEU B 1 42 ? -0.331 4.047 -7.227 1 95.44 42 LEU B C 1
ATOM 1685 O O . LEU B 1 42 ? -1.095 5.012 -7.316 1 95.44 42 LEU B O 1
ATOM 1689 N N . LYS B 1 43 ? -0.497 2.895 -7.875 1 97.31 43 LYS B N 1
ATOM 1690 C CA . LYS B 1 43 ? -1.546 2.762 -8.883 1 97.31 43 LYS B CA 1
ATOM 1691 C C . LYS B 1 43 ? -2.766 2.043 -8.312 1 97.31 43 LYS B C 1
ATOM 1693 O O . LYS B 1 43 ? -3.902 2.371 -8.656 1 97.31 43 LYS B O 1
ATOM 1698 N N . ILE B 1 44 ? -2.582 1.069 -7.461 1 98.5 44 ILE B N 1
ATOM 1699 C CA . ILE B 1 44 ? -3.676 0.287 -6.898 1 98.5 44 ILE B CA 1
ATOM 1700 C C . ILE B 1 44 ? -3.482 0.139 -5.391 1 98.5 44 ILE B C 1
ATOM 1702 O O . ILE B 1 44 ? -2.379 0.338 -4.875 1 98.5 44 ILE B O 1
ATOM 1706 N N . ASN B 1 45 ? -4.539 -0.193 -4.715 1 98.5 45 ASN B N 1
ATOM 1707 C CA . ASN B 1 45 ? -4.48 -0.384 -3.27 1 98.5 45 ASN B CA 1
ATOM 1708 C C . ASN B 1 45 ? -3.564 -1.545 -2.896 1 98.5 45 ASN B C 1
ATOM 1710 O O . ASN B 1 45 ? -3.436 -2.51 -3.652 1 98.5 45 ASN B O 1
ATOM 1714 N N . THR B 1 46 ? -2.938 -1.438 -1.752 1 98.31 46 THR B N 1
ATOM 1715 C CA . THR B 1 46 ? -2.043 -2.475 -1.251 1 98.31 46 THR B CA 1
ATOM 1716 C C . THR B 1 46 ? -2.576 -3.068 0.05 1 98.31 46 THR B C 1
ATOM 1718 O O . THR B 1 46 ? -2.908 -2.332 0.983 1 98.31 46 THR B O 1
ATOM 1721 N N . ILE B 1 47 ? -2.645 -4.344 0.088 1 98.31 47 ILE B N 1
ATOM 1722 C CA . ILE B 1 47 ? -2.988 -5.098 1.286 1 98.31 47 ILE B CA 1
ATOM 1723 C C . ILE B 1 47 ? -1.753 -5.828 1.81 1 98.31 47 ILE B C 1
ATOM 1725 O O . ILE B 1 47 ? -1.012 -6.441 1.036 1 98.31 47 ILE B O 1
ATOM 1729 N N . THR B 1 48 ? -1.52 -5.672 3.092 1 98 48 THR B N 1
ATOM 1730 C CA . THR B 1 48 ? -0.396 -6.406 3.66 1 98 48 THR B CA 1
ATOM 1731 C C . THR B 1 48 ? -0.703 -7.898 3.721 1 98 48 THR B C 1
ATOM 1733 O O . THR B 1 48 ? -1.866 -8.297 3.824 1 98 48 THR B O 1
ATOM 1736 N N . PRO B 1 49 ? 0.367 -8.695 3.682 1 97.94 49 PRO B N 1
ATOM 1737 C CA . PRO B 1 49 ? 0.132 -10.133 3.805 1 97.94 49 PRO B CA 1
ATOM 1738 C C . PRO B 1 49 ? -0.653 -10.5 5.062 1 97.94 49 PRO B C 1
ATOM 1740 O O . PRO B 1 49 ? -1.504 -11.391 5.027 1 97.94 49 PRO B O 1
ATOM 1743 N N . ASN B 1 50 ? -0.465 -9.812 6.133 1 96.19 50 ASN B N 1
ATOM 1744 C CA . ASN B 1 50 ? -1.133 -10.109 7.395 1 96.19 50 ASN B CA 1
ATOM 1745 C C . ASN B 1 50 ? -2.623 -9.789 7.328 1 96.19 50 ASN B C 1
ATOM 1747 O O . ASN B 1 50 ? -3.416 -10.336 8.094 1 96.19 50 ASN B O 1
ATOM 1751 N N . ASN B 1 51 ? -3.041 -8.953 6.418 1 97.56 51 ASN B N 1
ATOM 1752 C CA . ASN B 1 51 ? -4.434 -8.531 6.309 1 97.56 51 ASN B CA 1
ATOM 1753 C C . ASN B 1 51 ? -5.141 -9.227 5.148 1 97.56 51 ASN B C 1
ATOM 1755 O O . ASN B 1 51 ? -6.32 -8.977 4.895 1 97.56 51 ASN B O 1
ATOM 1759 N N . LEU B 1 52 ? -4.43 -10.094 4.48 1 97.75 52 LEU B N 1
ATOM 1760 C CA . LEU B 1 52 ? -4.965 -10.688 3.26 1 97.75 52 LEU B CA 1
ATOM 1761 C C . LEU B 1 52 ? -6.156 -11.594 3.572 1 97.75 52 LEU B C 1
ATOM 1763 O O . LEU B 1 52 ? -7.188 -11.523 2.9 1 97.75 52 LEU B O 1
ATOM 1767 N N . ASP B 1 53 ? -6.102 -12.383 4.613 1 95.69 53 ASP B N 1
ATOM 1768 C CA . ASP B 1 53 ? -7.207 -13.273 4.977 1 95.69 53 ASP B CA 1
ATOM 1769 C C . ASP B 1 53 ? -8.484 -12.477 5.23 1 95.69 53 ASP B C 1
ATOM 1771 O O . ASP B 1 53 ? -9.547 -12.82 4.707 1 95.69 53 ASP B O 1
ATOM 1775 N N . GLY B 1 54 ? -8.359 -11.461 6.062 1 95.06 54 GLY B N 1
ATOM 1776 C CA . GLY B 1 54 ? -9.508 -10.625 6.355 1 95.06 54 GLY B CA 1
ATOM 1777 C C . GLY B 1 54 ? -10.109 -9.977 5.121 1 95.06 54 GLY B C 1
ATOM 1778 O O . GLY B 1 54 ? -11.328 -9.898 4.984 1 95.06 54 GLY B O 1
ATOM 1779 N N . TYR B 1 55 ? -9.25 -9.562 4.254 1 96.5 55 TYR B N 1
ATOM 1780 C CA . TYR B 1 55 ? -9.703 -8.953 3.008 1 96.5 55 TYR B CA 1
ATOM 1781 C C . TYR B 1 55 ? -10.484 -9.961 2.164 1 96.5 55 TYR B C 1
ATOM 1783 O O . TYR B 1 55 ? -11.562 -9.648 1.653 1 96.5 55 TYR B O 1
ATOM 1791 N N . LEU B 1 56 ? -9.93 -11.156 2.037 1 96.38 56 LEU B N 1
ATOM 1792 C CA . LEU B 1 56 ? -10.555 -12.18 1.199 1 96.38 56 LEU B CA 1
ATOM 1793 C C . LEU B 1 56 ? -11.891 -12.617 1.789 1 96.38 56 LEU B C 1
ATOM 1795 O O . LEU B 1 56 ? -12.828 -12.93 1.051 1 96.38 56 LEU B O 1
ATOM 1799 N N . LYS B 1 57 ? -12.016 -12.602 3.062 1 94.19 57 LYS B N 1
ATOM 1800 C CA . LYS B 1 57 ? -13.258 -12.977 3.729 1 94.19 57 LYS B CA 1
ATOM 1801 C C . LYS B 1 57 ? -14.352 -11.953 3.467 1 94.19 57 LYS B C 1
ATOM 1803 O O . LYS B 1 57 ? -15.531 -12.305 3.396 1 94.19 57 LYS B O 1
ATOM 1808 N N . LYS B 1 58 ? -13.953 -10.781 3.273 1 92.75 58 LYS B N 1
ATOM 1809 C CA . LYS B 1 58 ? -14.914 -9.695 3.127 1 92.75 58 LYS B CA 1
ATOM 1810 C C . LYS B 1 58 ? -15.305 -9.5 1.665 1 92.75 58 LYS B C 1
ATOM 1812 O O . LYS B 1 58 ? -16.203 -8.711 1.356 1 92.75 58 LYS B O 1
ATOM 1817 N N . HIS B 1 59 ? -14.633 -10.188 0.804 1 93.62 59 HIS B N 1
ATOM 1818 C CA . HIS B 1 59 ? -14.898 -10.07 -0.625 1 93.62 59 HIS B CA 1
ATOM 1819 C C . HIS B 1 59 ? -15.258 -11.422 -1.232 1 93.62 59 HIS B C 1
ATOM 1821 O O . HIS B 1 59 ? -14.438 -12.352 -1.216 1 93.62 59 HIS B O 1
ATOM 1827 N N . LYS B 1 60 ? -16.438 -11.484 -1.781 1 92.19 60 LYS B N 1
ATOM 1828 C CA . LYS B 1 60 ? -16.844 -12.727 -2.426 1 92.19 60 LYS B CA 1
ATOM 1829 C C . LYS B 1 60 ? -15.875 -13.117 -3.533 1 92.19 60 LYS B C 1
ATOM 1831 O O . LYS B 1 60 ? -15.508 -14.289 -3.656 1 92.19 60 LYS B O 1
ATOM 1836 N N . THR B 1 61 ? -15.5 -12.188 -4.379 1 95.94 61 THR B N 1
ATOM 1837 C CA . THR B 1 61 ? -14.484 -12.328 -5.41 1 95.94 61 THR B CA 1
ATOM 1838 C C . THR B 1 61 ? -13.383 -11.281 -5.238 1 95.94 61 THR B C 1
ATOM 1840 O O . THR B 1 61 ? -13.672 -10.109 -4.988 1 95.94 61 THR B O 1
ATOM 1843 N N . ALA B 1 62 ? -12.18 -11.75 -5.293 1 97.44 62 ALA B N 1
ATOM 1844 C CA . ALA B 1 62 ? -11.039 -10.844 -5.164 1 97.44 62 ALA B CA 1
ATOM 1845 C C . ALA B 1 62 ? -10 -11.109 -6.246 1 97.44 62 ALA B C 1
ATOM 1847 O O . ALA B 1 62 ? -9.734 -12.266 -6.594 1 97.44 62 ALA B O 1
ATOM 1848 N N . TYR B 1 63 ? -9.453 -10.062 -6.852 1 98.62 63 TYR B N 1
ATOM 1849 C CA . TYR B 1 63 ? -8.344 -10.125 -7.793 1 98.62 63 TYR B CA 1
ATOM 1850 C C . TYR B 1 63 ? -7.074 -9.539 -7.176 1 98.62 63 TYR B C 1
ATOM 1852 O O . TYR B 1 63 ? -7.059 -8.391 -6.742 1 98.62 63 TYR B O 1
ATOM 1860 N N . VAL B 1 64 ? -6.059 -10.375 -7.16 1 98.81 64 VAL B N 1
ATOM 1861 C CA . VAL B 1 64 ? -4.867 -10.031 -6.387 1 98.81 64 VAL B CA 1
ATOM 1862 C C . VAL B 1 64 ? -3.633 -10.102 -7.277 1 98.81 64 VAL B C 1
ATOM 1864 O O . VAL B 1 64 ? -3.477 -11.039 -8.062 1 98.81 64 VAL B O 1
ATOM 1867 N N . TYR B 1 65 ? -2.814 -9.094 -7.176 1 98.94 65 TYR B N 1
ATOM 1868 C CA . TYR B 1 65 ? -1.447 -9.133 -7.684 1 98.94 65 TYR B CA 1
ATOM 1869 C C . TYR B 1 65 ? -0.454 -9.383 -6.555 1 98.94 65 TYR B C 1
ATOM 1871 O O . TYR B 1 65 ? -0.344 -8.578 -5.625 1 98.94 65 TYR B O 1
ATOM 1879 N N . PHE B 1 66 ? 0.265 -10.508 -6.641 1 98.88 66 PHE B N 1
ATOM 1880 C CA . PHE B 1 66 ? 1.354 -10.82 -5.723 1 98.88 66 PHE B CA 1
ATOM 1881 C C . PHE B 1 66 ? 2.699 -10.445 -6.332 1 98.88 66 PHE B C 1
ATOM 1883 O O . PHE B 1 66 ? 3.092 -10.992 -7.367 1 98.88 66 PHE B O 1
ATOM 1890 N N . GLY B 1 67 ? 3.383 -9.477 -5.73 1 98.19 67 GLY B N 1
ATOM 1891 C CA . GLY B 1 67 ? 4.695 -9.039 -6.168 1 98.19 67 GLY B CA 1
ATOM 1892 C C . GLY B 1 67 ? 5.527 -8.445 -5.043 1 98.19 67 GLY B C 1
ATOM 1893 O O . GLY B 1 67 ? 5.199 -8.602 -3.869 1 98.19 67 GLY B O 1
ATOM 1894 N N . ARG B 1 68 ? 6.645 -7.918 -5.438 1 95.69 68 ARG B N 1
ATOM 1895 C CA . ARG B 1 68 ? 7.512 -7.207 -4.504 1 95.69 68 ARG B CA 1
ATOM 1896 C C . ARG B 1 68 ? 8.5 -6.316 -5.246 1 95.69 68 ARG B C 1
ATOM 1898 O O . ARG B 1 68 ? 8.922 -6.637 -6.359 1 95.69 68 ARG B O 1
ATOM 1905 N N . PRO B 1 69 ? 8.859 -5.238 -4.574 1 93.81 69 PRO B N 1
ATOM 1906 C CA . PRO B 1 69 ? 9.656 -4.23 -5.273 1 93.81 69 PRO B CA 1
ATOM 1907 C C . PRO B 1 69 ? 11.102 -4.672 -5.492 1 93.81 69 PRO B C 1
ATOM 1909 O O . PRO B 1 69 ? 11.805 -4.098 -6.328 1 93.81 69 PRO B O 1
ATOM 1912 N N . ASP B 1 70 ? 11.594 -5.59 -4.766 1 91.81 70 ASP B N 1
ATOM 1913 C CA . ASP B 1 70 ? 12.992 -5.984 -4.898 1 91.81 70 ASP B CA 1
ATOM 1914 C C . ASP B 1 70 ? 13.141 -7.191 -5.82 1 91.81 70 ASP B C 1
ATOM 1916 O O . ASP B 1 70 ? 14.164 -7.879 -5.793 1 91.81 70 ASP B O 1
ATOM 1920 N N . CYS B 1 71 ? 12.141 -7.512 -6.582 1 94.12 71 CYS B N 1
ATOM 1921 C CA . CYS B 1 71 ? 12.133 -8.633 -7.516 1 94.12 71 CYS B CA 1
ATOM 1922 C C . CYS B 1 71 ? 12.328 -8.148 -8.945 1 94.12 71 CYS B C 1
ATOM 1924 O O . CYS B 1 71 ? 11.57 -7.301 -9.422 1 94.12 71 CYS B O 1
ATOM 1926 N N . SER B 1 72 ? 13.305 -8.641 -9.617 1 94.19 72 SER B N 1
ATOM 1927 C CA . SER B 1 72 ? 13.633 -8.203 -10.969 1 94.19 72 SER B CA 1
ATOM 1928 C C . SER B 1 72 ? 12.5 -8.516 -11.945 1 94.19 72 SER B C 1
ATOM 1930 O O . SER B 1 72 ? 12.117 -7.668 -12.758 1 94.19 72 SER B O 1
ATOM 1932 N N . ASP B 1 73 ? 11.961 -9.766 -11.945 1 97.12 73 ASP B N 1
ATOM 1933 C CA . ASP B 1 73 ? 10.867 -10.141 -12.836 1 97.12 73 ASP B CA 1
ATOM 1934 C C . ASP B 1 73 ? 9.633 -9.273 -12.594 1 97.12 73 ASP B C 1
ATOM 1936 O O . ASP B 1 73 ? 8.93 -8.906 -13.539 1 97.12 73 ASP B O 1
ATOM 1940 N N . CYS B 1 74 ? 9.336 -8.945 -11.375 1 97.81 74 CYS B N 1
ATOM 1941 C CA . CYS B 1 74 ? 8.219 -8.062 -11.055 1 97.81 74 CYS B CA 1
ATOM 1942 C C . CYS B 1 74 ? 8.445 -6.672 -11.625 1 97.81 74 CYS B C 1
ATOM 1944 O O . CYS B 1 74 ? 7.52 -6.066 -12.18 1 97.81 74 CYS B O 1
ATOM 1946 N N . ASN B 1 75 ? 9.641 -6.23 -11.469 1 94.56 75 ASN B N 1
ATOM 1947 C CA . ASN B 1 75 ? 9.945 -4.891 -11.961 1 94.56 75 ASN B CA 1
ATOM 1948 C C . ASN B 1 75 ? 9.812 -4.809 -13.477 1 94.56 75 ASN B C 1
ATOM 1950 O O . ASN B 1 75 ? 9.43 -3.766 -14.016 1 94.56 75 ASN B O 1
ATOM 1954 N N . GLU B 1 76 ? 10.188 -5.84 -14.109 1 95.75 76 GLU B N 1
ATOM 1955 C CA . GLU B 1 76 ? 10 -5.902 -15.555 1 95.75 76 GLU B CA 1
ATOM 1956 C C . GLU B 1 76 ? 8.516 -5.988 -15.922 1 95.75 76 GLU B C 1
ATOM 1958 O O . GLU B 1 76 ? 8.086 -5.422 -16.922 1 95.75 76 GLU B O 1
ATOM 1963 N N . PHE B 1 77 ? 7.75 -6.66 -15.188 1 98.31 77 PHE B N 1
ATOM 1964 C CA . PHE B 1 77 ? 6.336 -6.945 -15.406 1 98.31 77 PHE B CA 1
ATOM 1965 C C . PHE B 1 77 ? 5.484 -5.719 -15.086 1 98.31 77 PHE B C 1
ATOM 1967 O O . PHE B 1 77 ? 4.508 -5.438 -15.781 1 98.31 77 PHE B O 1
ATOM 1974 N N . ASP B 1 78 ? 5.762 -4.918 -14.125 1 98.19 78 ASP B N 1
ATOM 1975 C CA . ASP B 1 78 ? 4.91 -3.914 -13.492 1 98.19 78 ASP B CA 1
ATOM 1976 C C . ASP B 1 78 ? 4.477 -2.855 -14.5 1 98.19 78 ASP B C 1
ATOM 1978 O O . ASP B 1 78 ? 3.301 -2.48 -14.547 1 98.19 78 ASP B O 1
ATOM 1982 N N . PRO B 1 79 ? 5.434 -2.41 -15.312 1 98.31 79 PRO B N 1
ATOM 1983 C CA . PRO B 1 79 ? 4.984 -1.399 -16.266 1 98.31 79 PRO B CA 1
ATOM 1984 C C . PRO B 1 79 ? 3.871 -1.908 -17.188 1 98.31 79 PRO B C 1
ATOM 1986 O O . PRO B 1 79 ? 2.943 -1.163 -17.5 1 98.31 79 PRO B O 1
ATOM 1989 N N . ASN B 1 80 ? 3.914 -3.088 -17.594 1 98.5 80 ASN B N 1
ATOM 1990 C CA . ASN B 1 80 ? 2.869 -3.668 -18.438 1 98.5 80 ASN B CA 1
ATOM 1991 C C . ASN B 1 80 ? 1.564 -3.838 -17.656 1 98.5 80 ASN B C 1
ATOM 1993 O O . ASN B 1 80 ? 0.483 -3.604 -18.203 1 98.5 80 ASN B O 1
ATOM 1997 N N . LEU B 1 81 ? 1.694 -4.277 -16.469 1 98.75 81 LEU B N 1
ATOM 1998 C CA . LEU B 1 81 ? 0.495 -4.395 -15.648 1 98.75 81 LEU B CA 1
ATOM 1999 C C . LEU B 1 81 ? -0.189 -3.043 -15.484 1 98.75 81 LEU B C 1
ATOM 2001 O O . LEU B 1 81 ? -1.413 -2.943 -15.609 1 98.75 81 LEU B O 1
ATOM 2005 N N . ILE B 1 82 ? 0.573 -2.025 -15.227 1 98.5 82 ILE B N 1
ATOM 2006 C CA . ILE B 1 82 ? 0.035 -0.683 -15.039 1 98.5 82 ILE B CA 1
ATOM 2007 C C . ILE B 1 82 ? -0.699 -0.242 -16.312 1 98.5 82 ILE B C 1
ATOM 2009 O O . ILE B 1 82 ? -1.8 0.311 -16.234 1 98.5 82 ILE B O 1
ATOM 2013 N N . LYS B 1 83 ? -0.103 -0.517 -17.422 1 98.44 83 LYS B N 1
ATOM 2014 C CA . LYS B 1 83 ? -0.772 -0.209 -18.688 1 98.44 83 LYS B CA 1
ATOM 2015 C C . LYS B 1 83 ? -2.107 -0.94 -18.797 1 98.44 83 LYS B C 1
ATOM 2017 O O . LYS B 1 83 ? -3.105 -0.359 -19.219 1 98.44 83 LYS B O 1
ATOM 2022 N N . SER B 1 84 ? -2.139 -2.197 -18.453 1 98.44 84 SER B N 1
ATOM 2023 C CA . SER B 1 84 ? -3.367 -2.982 -18.516 1 98.44 84 SER B CA 1
ATOM 2024 C C . SER B 1 84 ? -4.41 -2.438 -17.531 1 98.44 84 SER B C 1
ATOM 2026 O O . SER B 1 84 ? -5.594 -2.348 -17.875 1 98.44 84 SER B O 1
ATOM 2028 N N . ILE B 1 85 ? -3.975 -2.074 -16.328 1 98.25 85 ILE B N 1
ATOM 2029 C CA . ILE B 1 85 ? -4.859 -1.514 -15.312 1 98.25 85 ILE B CA 1
ATOM 2030 C C . ILE B 1 85 ? -5.527 -0.249 -15.852 1 98.25 85 ILE B C 1
ATOM 2032 O O . ILE B 1 85 ? -6.734 -0.056 -15.68 1 98.25 85 ILE B O 1
ATOM 2036 N N . ASP B 1 86 ? -4.719 0.551 -16.516 1 97.88 86 ASP B N 1
ATOM 2037 C CA . ASP B 1 86 ? -5.238 1.786 -17.094 1 97.88 86 ASP B CA 1
ATOM 2038 C C . ASP B 1 86 ? -6.195 1.491 -18.25 1 97.88 86 ASP B C 1
ATOM 2040 O O . ASP B 1 86 ? -7.27 2.088 -18.344 1 97.88 86 ASP B O 1
ATOM 2044 N N . LYS B 1 87 ? -5.812 0.588 -19.078 1 97.94 87 LYS B N 1
ATOM 2045 C CA . LYS B 1 87 ? -6.586 0.226 -20.25 1 97.94 87 LYS B CA 1
ATOM 2046 C C . LYS B 1 87 ? -7.965 -0.302 -19.875 1 97.94 87 LYS B C 1
ATOM 2048 O O . LYS B 1 87 ? -8.969 0.084 -20.469 1 97.94 87 LYS B O 1
ATOM 2053 N N . TYR B 1 88 ? -8 -1.124 -18.828 1 98.25 88 TYR B N 1
ATOM 2054 C CA . TYR B 1 88 ? -9.25 -1.804 -18.5 1 98.25 88 TYR B CA 1
ATOM 2055 C C . TYR B 1 88 ? -9.906 -1.177 -17.281 1 98.25 88 TYR B C 1
ATOM 2057 O O . TYR B 1 88 ? -10.945 -1.656 -16.812 1 98.25 88 TYR B O 1
ATOM 2065 N N . LYS B 1 89 ? -9.289 -0.075 -16.734 1 97.38 89 LYS B N 1
ATOM 2066 C CA . LYS B 1 89 ? -9.836 0.733 -15.648 1 97.38 89 LYS B CA 1
ATOM 2067 C C . LYS B 1 89 ? -10.172 -0.13 -14.438 1 97.38 89 LYS B C 1
ATOM 2069 O O . LYS B 1 89 ? -11.281 -0.056 -13.898 1 97.38 89 LYS B O 1
ATOM 2074 N N . VAL B 1 90 ? -9.188 -0.905 -13.93 1 98.12 90 VAL B N 1
ATOM 2075 C CA . VAL B 1 90 ? -9.438 -1.834 -12.836 1 98.12 90 VAL B CA 1
ATOM 2076 C C . VAL B 1 90 ? -8.656 -1.401 -11.602 1 98.12 90 VAL B C 1
ATOM 2078 O O . VAL B 1 90 ? -8.258 -2.236 -10.781 1 98.12 90 VAL B O 1
ATOM 2081 N N . TYR B 1 91 ? -8.367 -0.047 -11.469 1 96.81 91 TYR B N 1
ATOM 2082 C CA . TYR B 1 91 ? -7.539 0.484 -10.391 1 96.81 91 TYR B CA 1
ATOM 2083 C C . TYR B 1 91 ? -8.188 0.26 -9.031 1 96.81 91 TYR B C 1
ATOM 2085 O O . TYR B 1 91 ? -7.508 0.247 -8.008 1 96.81 91 TYR B O 1
ATOM 2093 N N . ASP B 1 92 ? -9.508 0.031 -8.977 1 96.94 92 ASP B N 1
ATOM 2094 C CA . ASP B 1 92 ? -10.219 -0.141 -7.711 1 96.94 92 ASP B CA 1
ATOM 2095 C C . ASP B 1 92 ? -10.633 -1.595 -7.508 1 96.94 92 ASP B C 1
ATOM 2097 O O . ASP B 1 92 ? -11.312 -1.921 -6.531 1 96.94 92 ASP B O 1
ATOM 2101 N N . LYS B 1 93 ? -10.219 -2.484 -8.438 1 97.69 93 LYS B N 1
ATOM 2102 C CA . LYS B 1 93 ? -10.68 -3.869 -8.383 1 97.69 93 LYS B CA 1
ATOM 2103 C C . LYS B 1 93 ? -9.523 -4.824 -8.125 1 97.69 93 LYS B C 1
ATOM 2105 O O . LYS B 1 93 ? -9.703 -5.883 -7.523 1 97.69 93 LYS B O 1
ATOM 2110 N N . LEU B 1 94 ? -8.383 -4.484 -8.68 1 98.75 94 LEU B N 1
ATOM 2111 C CA . LEU B 1 94 ? -7.176 -5.277 -8.477 1 98.75 94 LEU B CA 1
ATOM 2112 C C . LEU B 1 94 ? -6.387 -4.766 -7.277 1 98.75 94 LEU B C 1
ATOM 2114 O O . LEU B 1 94 ? -6.129 -3.562 -7.164 1 98.75 94 LEU B O 1
ATOM 2118 N N . ILE B 1 95 ? -6.051 -5.664 -6.359 1 98.69 95 ILE B N 1
ATOM 2119 C CA . ILE B 1 95 ? -5.289 -5.238 -5.191 1 98.69 95 ILE B CA 1
ATOM 2120 C C . ILE B 1 95 ? -3.883 -5.832 -5.246 1 98.69 95 ILE B C 1
ATOM 2122 O O . ILE B 1 95 ? -3.676 -6.902 -5.824 1 98.69 95 ILE B O 1
ATOM 2126 N N . TYR B 1 96 ? -2.959 -5.078 -4.727 1 98.75 96 TYR B N 1
ATOM 2127 C CA . TYR B 1 96 ? -1.556 -5.473 -4.66 1 98.75 96 TYR B CA 1
ATOM 2128 C C . TYR B 1 96 ? -1.207 -6.023 -3.283 1 98.75 96 TYR B C 1
ATOM 2130 O O . TYR B 1 96 ? -1.606 -5.453 -2.264 1 98.75 96 TYR B O 1
ATOM 2138 N N . VAL B 1 97 ? -0.556 -7.145 -3.223 1 98.75 97 VAL B N 1
ATOM 2139 C CA . VAL B 1 97 ? 0.039 -7.68 -2.002 1 98.75 97 VAL B CA 1
ATOM 2140 C C . VAL B 1 97 ? 1.561 -7.691 -2.131 1 98.75 97 VAL B C 1
ATOM 2142 O O . VAL B 1 97 ? 2.117 -8.438 -2.939 1 98.75 97 VAL B O 1
ATOM 2145 N N . ASN B 1 98 ? 2.197 -6.855 -1.331 1 97.62 98 ASN B N 1
ATOM 2146 C CA . ASN B 1 98 ? 3.654 -6.781 -1.299 1 97.62 98 ASN B CA 1
ATOM 2147 C C . ASN B 1 98 ? 4.254 -7.91 -0.466 1 97.62 98 ASN B C 1
ATOM 2149 O O . ASN B 1 98 ? 4.066 -7.953 0.752 1 97.62 98 ASN B O 1
ATOM 2153 N N . LEU B 1 99 ? 5.074 -8.758 -1.075 1 97.75 99 LEU B N 1
ATOM 2154 C CA . LEU B 1 99 ? 5.531 -9.984 -0.435 1 97.75 99 LEU B CA 1
ATOM 2155 C C . LEU B 1 99 ? 6.973 -9.844 0.04 1 97.75 99 LEU B C 1
ATOM 2157 O O . LEU B 1 99 ? 7.621 -10.844 0.366 1 97.75 99 LEU B O 1
ATOM 2161 N N . ILE B 1 100 ? 7.473 -8.633 0.127 1 95.5 100 ILE B N 1
ATOM 2162 C CA . ILE B 1 100 ? 8.883 -8.414 0.423 1 95.5 100 ILE B CA 1
ATOM 2163 C C . ILE B 1 100 ? 9.227 -9.016 1.782 1 95.5 100 ILE B C 1
ATOM 2165 O O . ILE B 1 100 ? 10.273 -9.656 1.938 1 95.5 100 ILE B O 1
ATOM 2169 N N . GLU B 1 101 ? 8.375 -8.883 2.779 1 94.62 101 GLU B N 1
ATOM 2170 C CA . GLU B 1 101 ? 8.672 -9.383 4.117 1 94.62 101 GLU B CA 1
ATOM 2171 C C . GLU B 1 101 ? 8.508 -10.898 4.184 1 94.62 101 GLU B C 1
ATOM 2173 O O . GLU B 1 101 ? 9.312 -11.594 4.809 1 94.62 101 GLU B O 1
ATOM 2178 N N . VAL B 1 102 ? 7.477 -11.367 3.529 1 97 102 VAL B N 1
ATOM 2179 C CA . VAL B 1 102 ? 7.199 -12.805 3.51 1 97 102 VAL B CA 1
ATOM 2180 C C . VAL B 1 102 ? 8.359 -13.539 2.854 1 97 102 VAL B C 1
ATOM 2182 O O . VAL B 1 102 ? 8.75 -14.625 3.305 1 97 102 VAL B O 1
ATOM 2185 N N . ARG B 1 103 ? 8.883 -12.977 1.864 1 96.06 103 ARG B N 1
A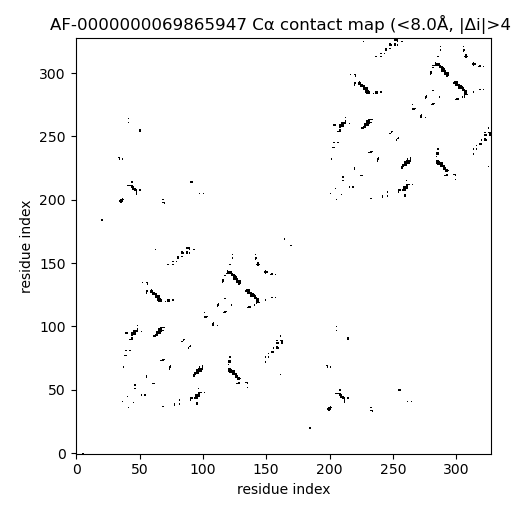TOM 2186 C CA . ARG B 1 103 ? 9.914 -13.625 1.058 1 96.06 103 ARG B CA 1
ATOM 2187 C C . ARG B 1 103 ? 11.242 -13.672 1.803 1 96.06 103 ARG B C 1
ATOM 2189 O O . ARG B 1 103 ? 12.102 -14.492 1.493 1 96.06 103 ARG B O 1
ATOM 2196 N N . LYS B 1 104 ? 11.414 -12.828 2.771 1 93.81 104 LYS B N 1
ATOM 2197 C CA . LYS B 1 104 ? 12.664 -12.781 3.521 1 93.81 104 LYS B CA 1
ATOM 2198 C C . LYS B 1 104 ? 12.859 -14.047 4.352 1 93.81 104 LYS B C 1
ATOM 2200 O O . LYS B 1 104 ? 13.984 -14.375 4.73 1 93.81 104 LYS B O 1
ATOM 2205 N N . ASP B 1 105 ? 11.742 -14.68 4.684 1 95.69 105 ASP B N 1
ATOM 2206 C CA . ASP B 1 105 ? 11.75 -15.906 5.48 1 95.69 105 ASP B CA 1
ATOM 2207 C C . ASP B 1 105 ? 11.289 -17.094 4.652 1 95.69 105 ASP B C 1
ATOM 2209 O O . ASP B 1 105 ? 10.125 -17.188 4.277 1 95.69 105 ASP B O 1
ATOM 2213 N N . LYS B 1 106 ? 12.195 -18.078 4.531 1 95.88 106 LYS B N 1
ATOM 2214 C CA . LYS B 1 106 ? 11.922 -19.219 3.678 1 95.88 106 LYS B CA 1
ATOM 2215 C C . LYS B 1 106 ? 10.703 -20 4.172 1 95.88 106 LYS B C 1
ATOM 2217 O O . LYS B 1 106 ? 9.859 -20.422 3.379 1 95.88 106 LYS B O 1
ATOM 2222 N N . GLN B 1 107 ? 10.648 -20.203 5.41 1 97.56 107 GLN B N 1
ATOM 2223 C CA . GLN B 1 107 ? 9.531 -20.953 5.977 1 97.56 107 GLN B CA 1
ATOM 2224 C C . GLN B 1 107 ? 8.219 -20.203 5.793 1 97.56 107 GLN B C 1
ATOM 2226 O O . GLN B 1 107 ? 7.199 -20.797 5.441 1 97.56 107 GLN B O 1
ATOM 2231 N N . LEU B 1 108 ? 8.266 -18.922 6.012 1 96.81 108 LEU B N 1
ATOM 2232 C CA . LEU B 1 108 ? 7.074 -18.109 5.824 1 96.81 108 LEU B CA 1
ATOM 2233 C C . LEU B 1 108 ? 6.633 -18.109 4.363 1 96.81 108 LEU B C 1
ATOM 2235 O O . LEU B 1 108 ? 5.434 -18.172 4.074 1 96.81 108 LEU B O 1
ATOM 2239 N N . TRP B 1 109 ? 7.617 -18.078 3.533 1 97.56 109 TRP B N 1
ATOM 2240 C CA . TRP B 1 109 ? 7.32 -18.078 2.105 1 97.56 109 TRP B CA 1
ATOM 2241 C C . TRP B 1 109 ? 6.648 -19.375 1.684 1 97.56 109 TRP B C 1
ATOM 2243 O O . TRP B 1 109 ? 5.645 -19.359 0.965 1 97.56 109 TRP B O 1
ATOM 2253 N N . GLU B 1 110 ? 7.125 -20.516 2.127 1 98.19 110 GLU B N 1
ATOM 2254 C CA . GLU B 1 110 ? 6.547 -21.812 1.787 1 98.19 110 GLU B CA 1
ATOM 2255 C C . GLU B 1 110 ? 5.121 -21.938 2.314 1 98.19 110 GLU B C 1
ATOM 2257 O O . GLU B 1 110 ? 4.23 -22.406 1.607 1 98.19 110 GLU B O 1
ATOM 2262 N N . LYS B 1 111 ? 4.934 -21.516 3.527 1 97.75 111 LYS B N 1
ATOM 2263 C CA . LYS B 1 111 ? 3.592 -21.531 4.105 1 97.75 111 LYS B CA 1
ATOM 2264 C C . LYS B 1 111 ? 2.639 -20.641 3.32 1 97.75 111 LYS B C 1
ATOM 2266 O O . LYS B 1 111 ? 1.479 -21 3.102 1 97.75 111 LYS B O 1
ATOM 2271 N N . PHE B 1 112 ? 3.086 -19.5 2.939 1 97.75 112 PHE B N 1
ATOM 2272 C CA . PHE B 1 112 ? 2.281 -18.547 2.186 1 97.75 112 PHE B CA 1
ATOM 2273 C C . PHE B 1 112 ? 1.864 -19.141 0.841 1 97.75 112 PHE B C 1
ATOM 2275 O O . PHE B 1 112 ? 0.695 -19.062 0.459 1 97.75 112 PHE B O 1
ATOM 2282 N N . LYS B 1 113 ? 2.846 -19.734 0.15 1 97.44 113 LYS B N 1
ATOM 2283 C CA . LYS B 1 113 ? 2.582 -20.375 -1.137 1 97.44 113 LYS B CA 1
ATOM 2284 C C . LYS B 1 113 ? 1.487 -21.438 -1.013 1 97.44 113 LYS B C 1
ATOM 2286 O O . LYS B 1 113 ? 0.56 -21.469 -1.823 1 97.44 113 LYS B O 1
ATOM 2291 N N . GLN B 1 114 ? 1.589 -22.188 -0.025 1 96.5 114 GLN B N 1
ATOM 2292 C CA . GLN B 1 114 ? 0.617 -23.266 0.193 1 96.5 114 GLN B CA 1
ATOM 2293 C C . GLN B 1 114 ? -0.76 -22.688 0.522 1 96.5 114 GLN B C 1
ATOM 2295 O O . GLN B 1 114 ? -1.771 -23.141 -0.02 1 96.5 114 GLN B O 1
ATOM 2300 N N . LYS B 1 115 ? -0.818 -21.75 1.308 1 95.12 115 LYS B N 1
ATOM 2301 C CA . LYS B 1 115 ? -2.076 -21.188 1.801 1 95.12 115 LYS B CA 1
ATOM 2302 C C . LYS B 1 115 ? -2.855 -20.516 0.678 1 95.12 115 LYS B C 1
ATOM 2304 O O . LYS B 1 115 ? -4.082 -20.625 0.61 1 95.12 115 LYS B O 1
ATOM 2309 N N . TYR B 1 116 ? -2.127 -19.812 -0.215 1 96.38 116 TYR B N 1
ATOM 2310 C CA . TYR B 1 116 ? -2.828 -18.984 -1.184 1 96.38 116 TYR B CA 1
ATOM 2311 C C . TYR B 1 116 ? -2.717 -19.562 -2.588 1 96.38 116 TYR B C 1
ATOM 2313 O O . TYR B 1 116 ? -3.242 -18.984 -3.547 1 96.38 116 TYR B O 1
ATOM 2321 N N . GLY B 1 117 ? -1.967 -20.625 -2.73 1 95.75 117 GLY B N 1
ATOM 2322 C CA . GLY B 1 117 ? -1.92 -21.359 -3.986 1 95.75 117 GLY B CA 1
ATOM 2323 C C . GLY B 1 117 ? -1.06 -20.688 -5.039 1 95.75 117 GLY B C 1
ATOM 2324 O O . GLY B 1 117 ? -1.384 -20.719 -6.227 1 95.75 117 GLY B O 1
ATOM 2325 N N . ILE B 1 118 ? -0.034 -20.047 -4.574 1 96.44 118 ILE B N 1
ATOM 2326 C CA . ILE B 1 118 ? 0.873 -19.438 -5.543 1 96.44 118 ILE B CA 1
ATOM 2327 C C . ILE B 1 118 ? 2.248 -20.094 -5.445 1 96.44 118 ILE B C 1
ATOM 2329 O O . ILE B 1 118 ? 2.555 -20.75 -4.453 1 96.44 118 ILE B O 1
ATOM 2333 N N . LYS B 1 119 ? 3.109 -19.844 -6.523 1 96.5 119 LYS B N 1
ATOM 2334 C CA . LYS B 1 119 ? 4.422 -20.484 -6.539 1 96.5 119 LYS B CA 1
ATOM 2335 C C . LYS B 1 119 ? 5.531 -19.469 -6.781 1 96.5 119 LYS B C 1
ATOM 2337 O O . LYS B 1 119 ? 6.641 -19.625 -6.266 1 96.5 119 LYS B O 1
ATOM 2342 N N . TYR B 1 120 ? 5.207 -18.469 -7.539 1 97.12 120 TYR B N 1
ATOM 2343 C CA . TYR B 1 120 ? 6.207 -17.5 -7.988 1 97.12 120 TYR B CA 1
ATOM 2344 C C . TYR B 1 120 ? 5.645 -16.078 -7.977 1 97.12 120 TYR B C 1
ATOM 2346 O O . TYR B 1 120 ? 4.477 -15.875 -7.645 1 97.12 120 TYR B O 1
ATOM 2354 N N . THR B 1 121 ? 6.48 -15.164 -8.227 1 98.12 121 THR B N 1
ATOM 2355 C CA . THR B 1 121 ? 6.109 -13.781 -8.516 1 98.12 121 THR B CA 1
ATOM 2356 C C . THR B 1 121 ? 6.773 -13.305 -9.805 1 98.12 121 THR B C 1
ATOM 2358 O O . THR B 1 121 ? 7.871 -13.75 -10.148 1 98.12 121 THR B O 1
ATOM 2361 N N . PRO B 1 122 ? 6.066 -12.508 -10.445 1 98.69 122 PRO B N 1
ATOM 2362 C CA . PRO B 1 122 ? 4.727 -11.938 -10.297 1 98.69 122 PRO B CA 1
ATOM 2363 C C . PRO B 1 122 ? 3.619 -12.961 -10.547 1 98.69 122 PRO B C 1
ATOM 2365 O O . PRO B 1 122 ? 3.771 -13.844 -11.398 1 98.69 122 PRO B O 1
ATOM 2368 N N . THR B 1 123 ? 2.523 -12.797 -9.789 1 98.81 123 THR B N 1
ATOM 2369 C CA . THR B 1 123 ? 1.343 -13.648 -9.914 1 98.81 123 THR B CA 1
ATOM 2370 C C . THR B 1 123 ? 0.067 -12.812 -9.859 1 98.81 123 THR B C 1
ATOM 2372 O O . THR B 1 123 ? -0.054 -11.906 -9.031 1 98.81 123 THR B O 1
ATOM 2375 N N . LEU B 1 124 ? -0.776 -13.031 -10.781 1 98.88 124 LEU B N 1
ATOM 2376 C CA . LEU B 1 124 ? -2.166 -12.602 -10.672 1 98.88 124 LEU B CA 1
ATOM 2377 C C . LEU B 1 124 ? -3.072 -13.773 -10.312 1 98.88 124 LEU B C 1
ATOM 2379 O O . LEU B 1 124 ? -2.965 -14.852 -10.898 1 98.88 124 LEU B O 1
ATOM 2383 N N . ALA B 1 125 ? -3.947 -13.578 -9.328 1 98.56 125 ALA B N 1
ATOM 2384 C CA . ALA B 1 125 ? -4.832 -14.656 -8.891 1 98.56 125 ALA B CA 1
ATOM 2385 C C . ALA B 1 125 ? -6.242 -14.133 -8.625 1 98.56 125 ALA B C 1
ATOM 2387 O O . ALA B 1 125 ? -6.414 -13.047 -8.062 1 98.56 125 ALA B O 1
ATOM 2388 N N . LYS B 1 126 ? -7.184 -14.844 -9.07 1 98.25 126 LYS B N 1
ATOM 2389 C CA . LYS B 1 126 ? -8.578 -14.648 -8.695 1 98.25 126 LYS B CA 1
ATOM 2390 C C . LYS B 1 126 ? -8.984 -15.594 -7.562 1 98.25 126 LYS B C 1
ATOM 2392 O O . LYS B 1 126 ? -8.797 -16.812 -7.668 1 98.25 126 LYS B O 1
ATOM 2397 N N . TYR B 1 127 ? -9.492 -15.039 -6.492 1 97.38 127 TYR B N 1
ATOM 2398 C CA . TYR B 1 127 ? -9.969 -15.828 -5.363 1 97.38 127 TYR B CA 1
ATOM 2399 C C . TYR B 1 127 ? -11.484 -15.703 -5.219 1 97.38 127 TYR B C 1
ATOM 2401 O O . TYR B 1 127 ? -12.055 -14.641 -5.473 1 97.38 127 TYR B O 1
ATOM 2409 N N . GLU B 1 128 ? -12.109 -16.734 -4.797 1 95.12 128 GLU B N 1
ATOM 2410 C CA . GLU B 1 128 ? -13.5 -16.75 -4.348 1 95.12 128 GLU B CA 1
ATOM 2411 C C . GLU B 1 128 ? -13.609 -17.266 -2.92 1 95.12 128 GLU B C 1
ATOM 2413 O O . GLU B 1 128 ? -12.93 -18.219 -2.547 1 95.12 128 GLU B O 1
ATOM 2418 N N . TYR B 1 129 ? -14.328 -16.547 -2.207 1 91.31 129 TYR B N 1
ATOM 2419 C CA . TYR B 1 129 ? -14.5 -16.969 -0.822 1 91.31 129 TYR B CA 1
ATOM 2420 C C . TYR B 1 129 ? -15.57 -18.047 -0.71 1 91.31 129 TYR B C 1
ATOM 2422 O O . TYR B 1 129 ? -16.688 -17.891 -1.221 1 91.31 129 TYR B O 1
ATOM 2430 N N . ASP B 1 130 ? -15.188 -19.156 -0.09 1 88 130 ASP B N 1
ATOM 2431 C CA . ASP B 1 130 ? -16.125 -20.25 0.198 1 88 130 ASP B CA 1
ATOM 2432 C C . ASP B 1 130 ? -16.641 -20.156 1.63 1 88 130 ASP B C 1
ATOM 2434 O O . ASP B 1 130 ? -15.961 -20.578 2.57 1 88 130 ASP B O 1
ATOM 2438 N N . GLU B 1 131 ? -17.797 -19.688 1.816 1 84.25 131 GLU B N 1
ATOM 2439 C CA . GLU B 1 131 ? -18.375 -19.484 3.141 1 84.25 131 GLU B CA 1
ATOM 2440 C C . GLU B 1 131 ? -18.547 -20.812 3.883 1 84.25 131 GLU B C 1
ATOM 2442 O O . GLU B 1 131 ? -18.359 -20.859 5.102 1 84.25 131 GLU B O 1
ATOM 2447 N N . ARG B 1 132 ? -18.812 -21.859 3.15 1 84.81 132 ARG B N 1
ATOM 2448 C CA . ARG B 1 132 ? -19.031 -23.156 3.766 1 84.81 132 ARG B CA 1
ATOM 2449 C C . ARG B 1 132 ? -17.734 -23.719 4.336 1 84.81 132 ARG B C 1
ATOM 2451 O O . ARG B 1 132 ? -17.719 -24.312 5.414 1 84.81 132 ARG B O 1
ATOM 2458 N N . LYS B 1 133 ? -16.641 -23.422 3.695 1 84.12 133 LYS B N 1
ATOM 2459 C CA . LYS B 1 133 ? -15.352 -23.953 4.113 1 84.12 133 LYS B CA 1
ATOM 2460 C C . LYS B 1 133 ? -14.531 -22.891 4.852 1 84.12 133 LYS B C 1
ATOM 2462 O O . LYS B 1 133 ? -13.453 -23.188 5.359 1 84.12 133 LYS B O 1
ATOM 2467 N N . ASN B 1 134 ? -15.055 -21.703 4.922 1 83.62 134 ASN B N 1
ATOM 2468 C CA . ASN B 1 134 ? -14.367 -20.578 5.551 1 83.62 134 ASN B CA 1
ATOM 2469 C C . ASN B 1 134 ? -12.945 -20.422 5.02 1 83.62 134 ASN B C 1
ATOM 2471 O O . ASN B 1 134 ? -12 -20.312 5.793 1 83.62 134 ASN B O 1
ATOM 2475 N N . LYS B 1 135 ? -12.883 -20.594 3.721 1 82.81 135 LYS B N 1
ATOM 2476 C CA . LYS B 1 135 ? -11.57 -20.484 3.088 1 82.81 135 LYS B CA 1
ATOM 2477 C C . LYS B 1 135 ? -11.664 -19.781 1.736 1 82.81 135 LYS B C 1
ATOM 2479 O O . LYS B 1 135 ? -12.734 -19.734 1.134 1 82.81 135 LYS B O 1
ATOM 2484 N N . GLN B 1 136 ? -10.469 -19.266 1.449 1 85.88 136 GLN B N 1
ATOM 2485 C CA . GLN B 1 136 ? -10.312 -18.734 0.097 1 85.88 136 GLN B CA 1
ATOM 2486 C C . GLN B 1 136 ? -9.703 -19.781 -0.832 1 85.88 136 GLN B C 1
ATOM 2488 O O . GLN B 1 136 ? -8.828 -20.547 -0.421 1 85.88 136 GLN B O 1
ATOM 2493 N N . LYS B 1 137 ? -10.188 -19.797 -2.068 1 86.62 137 LYS B N 1
ATOM 2494 C CA . LYS B 1 137 ? -9.625 -20.703 -3.068 1 86.62 137 LYS B CA 1
ATOM 2495 C C . LYS B 1 137 ? -9.273 -19.953 -4.352 1 86.62 137 LYS B C 1
ATOM 2497 O O . LYS B 1 137 ? -10.086 -19.188 -4.871 1 86.62 137 LYS B O 1
ATOM 2502 N N . PRO B 1 138 ? -8.055 -20.234 -4.66 1 91.25 138 PRO B N 1
ATOM 2503 C CA . PRO B 1 138 ? -7.754 -19.672 -5.98 1 91.25 138 PRO B CA 1
ATOM 2504 C C . PRO B 1 138 ? -8.539 -20.344 -7.105 1 91.25 138 PRO B C 1
ATOM 2506 O O . PRO B 1 138 ? -8.578 -21.578 -7.188 1 91.25 138 PRO B O 1
ATOM 2509 N N . LYS B 1 139 ? -9.195 -19.547 -7.844 1 91.56 139 LYS B N 1
ATOM 2510 C CA . LYS B 1 139 ? -9.984 -20.047 -8.961 1 91.56 139 LYS B CA 1
ATOM 2511 C C . LYS B 1 139 ? -9.203 -19.953 -10.273 1 91.56 139 LYS B C 1
ATOM 2513 O O . LYS B 1 139 ? -9.391 -20.781 -11.164 1 91.56 139 LYS B O 1
ATOM 2518 N N . PHE B 1 140 ? -8.422 -18.984 -10.414 1 96.12 140 PHE B N 1
ATOM 2519 C CA . PHE B 1 140 ? -7.633 -18.734 -11.609 1 96.12 140 PHE B CA 1
ATOM 2520 C C . PHE B 1 140 ? -6.336 -18 -11.266 1 96.12 140 PHE B C 1
ATOM 2522 O O . PHE B 1 140 ? -6.348 -17.031 -10.508 1 96.12 140 PHE B O 1
ATOM 2529 N N . ILE B 1 141 ? -5.242 -18.562 -11.797 1 97.75 141 ILE B N 1
ATOM 2530 C CA . ILE B 1 141 ? -3.934 -18 -11.484 1 97.75 141 ILE B CA 1
ATOM 2531 C C . ILE B 1 141 ? -3.1 -17.891 -12.758 1 97.75 141 ILE B C 1
ATOM 2533 O O . ILE B 1 141 ? -3.098 -18.797 -13.586 1 97.75 141 ILE B O 1
ATOM 2537 N N . VAL B 1 142 ? -2.506 -16.781 -13 1 98.38 142 VAL B N 1
ATOM 2538 C CA . VAL B 1 142 ? -1.454 -16.531 -13.984 1 98.38 142 VAL B CA 1
ATOM 2539 C C . VAL B 1 142 ? -0.182 -16.078 -13.273 1 98.38 142 VAL B C 1
ATOM 2541 O O . VAL B 1 142 ? -0.213 -15.133 -12.477 1 98.38 142 VAL B O 1
ATOM 2544 N N . GLN B 1 143 ? 0.905 -16.797 -13.594 1 98.44 143 GLN B N 1
ATOM 2545 C CA . GLN B 1 143 ? 2.115 -16.453 -12.859 1 98.44 143 GLN B CA 1
ATOM 2546 C C . GLN B 1 143 ? 3.361 -16.672 -13.711 1 98.44 143 GLN B C 1
ATOM 2548 O O . GLN B 1 143 ? 3.316 -17.391 -14.711 1 98.44 143 GLN B O 1
ATOM 2553 N N . TRP B 1 144 ? 4.41 -15.977 -13.367 1 98 144 TRP B N 1
ATOM 2554 C CA . TRP B 1 144 ? 5.738 -16.25 -13.898 1 98 144 TRP B CA 1
ATOM 2555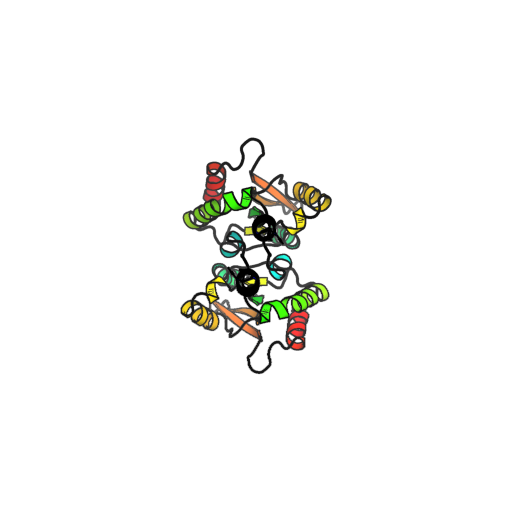 C C . TRP B 1 144 ? 6.164 -17.688 -13.578 1 98 144 TRP B C 1
ATOM 2557 O O . TRP B 1 144 ? 5.879 -18.188 -12.484 1 98 144 TRP B O 1
ATOM 2567 N N . THR B 1 145 ? 6.82 -18.312 -14.539 1 97.25 145 THR B N 1
ATOM 2568 C CA . THR B 1 145 ? 7.414 -19.625 -14.328 1 97.25 145 THR B CA 1
ATOM 2569 C C . THR B 1 145 ? 8.828 -19.672 -14.898 1 97.25 145 THR B C 1
ATOM 2571 O O . THR B 1 145 ? 9.172 -18.906 -15.797 1 97.25 145 THR B O 1
ATOM 2574 N N . PRO B 1 146 ? 9.508 -20.594 -14.312 1 95.81 146 PRO B N 1
ATOM 2575 C CA . PRO B 1 146 ? 10.852 -20.75 -14.875 1 95.81 146 PRO B CA 1
ATOM 2576 C C . PRO B 1 146 ? 10.828 -21.172 -16.344 1 95.81 146 PRO B C 1
ATOM 2578 O O . PRO B 1 146 ? 11.711 -20.781 -17.109 1 95.81 146 PRO B O 1
ATOM 2581 N N . GLU B 1 147 ? 9.875 -21.859 -16.75 1 96.5 147 GLU B N 1
ATOM 2582 C CA . GLU B 1 147 ? 9.773 -22.406 -18.109 1 96.5 147 GLU B CA 1
ATOM 2583 C C . GLU B 1 147 ? 9.352 -21.328 -19.094 1 96.5 147 GLU B C 1
ATOM 2585 O O . GLU B 1 147 ? 9.906 -21.25 -20.203 1 96.5 147 GLU B O 1
ATOM 2590 N N . ASN B 1 148 ? 8.43 -20.469 -18.75 1 95.94 148 ASN B N 1
ATOM 2591 C CA . ASN B 1 148 ? 7.793 -19.578 -19.719 1 95.94 148 ASN B CA 1
ATOM 2592 C C . ASN B 1 148 ? 8.094 -18.109 -19.422 1 95.94 148 ASN B C 1
ATOM 2594 O O . ASN B 1 148 ? 7.844 -17.25 -20.266 1 95.94 148 ASN B O 1
ATOM 2598 N N . GLY B 1 149 ? 8.68 -17.875 -18.203 1 96.56 149 GLY B N 1
ATOM 2599 C CA . GLY B 1 149 ? 8.797 -16.484 -17.797 1 96.56 149 GLY B CA 1
ATOM 2600 C C . GLY B 1 149 ? 7.449 -15.789 -17.641 1 96.56 149 GLY B C 1
ATOM 2601 O O . GLY B 1 149 ? 6.488 -16.391 -17.172 1 96.56 149 GLY B O 1
ATOM 2602 N N . THR B 1 150 ? 7.473 -14.523 -17.922 1 95.62 150 THR B N 1
ATOM 2603 C CA . THR B 1 150 ? 6.246 -13.734 -17.906 1 95.62 150 THR B CA 1
ATOM 2604 C C . THR B 1 150 ? 5.59 -13.711 -19.281 1 95.62 150 THR B C 1
ATOM 2606 O O . THR B 1 150 ? 6.09 -13.055 -20.203 1 95.62 150 THR B O 1
ATOM 2609 N N . VAL B 1 151 ? 4.492 -14.406 -19.344 1 96.88 151 VAL B N 1
ATOM 2610 C CA . VAL B 1 151 ? 3.734 -14.367 -20.578 1 96.88 151 VAL B CA 1
ATOM 2611 C C . VAL B 1 151 ? 2.748 -13.195 -20.547 1 96.88 151 VAL B C 1
ATOM 2613 O O . VAL B 1 151 ? 1.622 -13.344 -20.062 1 96.88 151 VAL B O 1
ATOM 2616 N N . LEU B 1 152 ? 3.082 -12.117 -21.172 1 97.5 152 LEU B N 1
ATOM 2617 C CA . LEU B 1 152 ? 2.371 -10.852 -21.031 1 97.5 152 LEU B CA 1
ATOM 2618 C C . LEU B 1 152 ? 0.934 -10.977 -21.531 1 97.5 152 LEU B C 1
ATOM 2620 O O . LEU B 1 152 ? 0.023 -10.375 -20.953 1 97.5 152 LEU B O 1
ATOM 2624 N N . LYS B 1 153 ? 0.723 -11.734 -22.531 1 97.75 153 LYS B N 1
ATOM 2625 C CA . LYS B 1 153 ? -0.625 -11.898 -23.078 1 97.75 153 LYS B CA 1
ATOM 2626 C C . LYS B 1 153 ? -1.553 -12.539 -22.047 1 97.75 153 LYS B C 1
ATOM 2628 O O . LYS B 1 153 ? -2.719 -12.156 -21.922 1 97.75 153 LYS B O 1
ATOM 2633 N N . ASP B 1 154 ? -1.084 -13.547 -21.344 1 98 154 ASP B N 1
ATOM 2634 C CA . ASP B 1 154 ? -1.884 -14.219 -20.328 1 98 154 ASP B CA 1
ATOM 2635 C C . ASP B 1 154 ? -2.232 -13.258 -19.188 1 98 154 ASP B C 1
ATOM 2637 O O . ASP B 1 154 ? -3.365 -13.258 -18.703 1 98 154 ASP B O 1
ATOM 2641 N N . PHE B 1 155 ? -1.317 -12.461 -18.859 1 98.44 155 PHE B N 1
ATOM 2642 C CA . PHE B 1 155 ? -1.548 -11.484 -17.797 1 98.44 155 PHE B CA 1
ATOM 2643 C C . PHE B 1 155 ? -2.553 -10.43 -18.25 1 98.44 155 PHE B C 1
ATOM 2645 O O . PHE B 1 155 ? -3.453 -10.062 -17.484 1 98.44 155 PHE B O 1
ATOM 2652 N N . ASP B 1 156 ? -2.35 -10 -19.438 1 98.44 156 ASP B N 1
ATOM 2653 C CA . ASP B 1 156 ? -3.289 -9.008 -19.969 1 98.44 156 ASP B CA 1
ATOM 2654 C C . ASP B 1 156 ? -4.699 -9.586 -20.047 1 98.44 156 ASP B C 1
ATOM 2656 O O . ASP B 1 156 ? -5.676 -8.906 -19.734 1 98.44 156 ASP B O 1
ATOM 2660 N N . ASN B 1 157 ? -4.812 -10.805 -20.453 1 98.25 157 ASN B N 1
ATOM 2661 C CA . ASN B 1 157 ? -6.105 -11.477 -20.516 1 98.25 157 ASN B CA 1
ATOM 2662 C C . ASN B 1 157 ? -6.746 -11.578 -19.125 1 98.25 157 ASN B C 1
ATOM 2664 O O . ASN B 1 157 ? -7.953 -11.383 -18.984 1 98.25 157 ASN B O 1
ATOM 2668 N N . PHE B 1 158 ? -5.992 -11.922 -18.219 1 98.44 158 PHE B N 1
ATOM 2669 C CA . PHE B 1 158 ? -6.492 -11.969 -16.844 1 98.44 158 PHE B CA 1
ATOM 2670 C C . PHE B 1 158 ? -7.117 -10.633 -16.453 1 98.44 158 PHE B C 1
ATOM 2672 O O . PHE B 1 158 ? -8.242 -10.586 -15.953 1 98.44 158 PHE B O 1
ATOM 2679 N N . VAL B 1 159 ? -6.367 -9.562 -16.672 1 98.69 159 VAL B N 1
ATOM 2680 C CA . VAL B 1 159 ? -6.812 -8.234 -16.266 1 98.69 159 VAL B CA 1
ATOM 2681 C C . VAL B 1 159 ? -8.07 -7.852 -17.031 1 98.69 159 VAL B C 1
ATOM 2683 O O . VAL B 1 159 ? -9 -7.273 -16.469 1 98.69 159 VAL B O 1
ATOM 2686 N N . SER B 1 160 ? -8.133 -8.195 -18.25 1 98 160 SER B N 1
ATOM 2687 C CA . SER B 1 160 ? -9.266 -7.848 -19.094 1 98 160 SER B CA 1
ATOM 2688 C C . SER B 1 160 ? -10.555 -8.5 -18.594 1 98 160 SER B C 1
ATOM 2690 O O . SER B 1 160 ? -11.648 -8.039 -18.922 1 98 160 SER B O 1
ATOM 2692 N N . LYS B 1 161 ? -10.453 -9.523 -17.812 1 96.75 161 LYS B N 1
ATOM 2693 C CA . LYS B 1 161 ? -11.617 -10.281 -17.359 1 96.75 161 LYS B CA 1
ATOM 2694 C C . LYS B 1 161 ? -12.117 -9.758 -16.016 1 96.75 161 LYS B C 1
ATOM 2696 O O . LYS B 1 161 ? -13.164 -10.195 -15.531 1 96.75 161 LYS B O 1
ATOM 2701 N N . ILE B 1 162 ? -11.414 -8.898 -15.336 1 96 162 ILE B N 1
ATOM 2702 C CA . ILE B 1 162 ? -11.828 -8.367 -14.039 1 96 162 ILE B CA 1
ATOM 2703 C C . ILE B 1 162 ? -13.102 -7.547 -14.203 1 96 162 ILE B C 1
ATOM 2705 O O . ILE B 1 162 ? -14.008 -7.617 -13.367 1 96 162 ILE B O 1
ATOM 2709 N N . GLU B 1 163 ? -13.281 -6.535 -15.125 1 74.31 163 GLU B N 1
ATOM 2710 C CA . GLU B 1 163 ? -14.398 -5.617 -15.359 1 74.31 163 GLU B CA 1
ATOM 2711 C C . GLU B 1 163 ? -15.672 -6.375 -15.711 1 74.31 163 GLU B C 1
ATOM 2713 O O . GLU B 1 163 ? -16.781 -5.855 -15.539 1 74.31 163 GLU B O 1
ATOM 2718 N N . LYS B 1 164 ? -15.5 -7.734 -16.109 1 61.41 164 LYS B N 1
ATOM 2719 C CA . LYS B 1 164 ? -16.688 -8.367 -16.688 1 61.41 164 LYS B CA 1
ATOM 2720 C C . LYS B 1 164 ? -17.469 -9.125 -15.617 1 61.41 164 LYS B C 1
ATOM 2722 O O . LYS B 1 164 ? -16.906 -9.617 -14.648 1 61.41 164 LYS B O 1
#

Organism: Enterococcus faecalis (strain ATCC 700802 / V583) (NCBI:txid226185)

Sequence (328 aa):
MNKKTVILLIIGFTAVSIGIACFLQFKDRTKELEVTVDPIALKINTITPNNLDGYLKKHKTAYVYFGRPDCSDCNEFDPNLIKSIDKYKVYDKLIYVNLIEVRKDKQLWEKFKQKYGIKYTPTLAKYEYDERKNKQKPKFIVQWTPENGTVLKDFDNFVSKIEKMNKKTVILLIIGFTAVSIGIACFLQFKDRTKELEVTVDPIALKINTITPNNLDGYLKKHKTAYVYFGRPDCSDCNEFDPNLIKSIDKYKVYDKLIYVNLIEVRKDKQLWEKFKQKYGIKYTPTLAKYEYDERKNKQKPKFIVQWTPENGTVLKDFDNFVSKIEK

Nearest PDB structures (foldseek):
  6h1y-assembly2_B  TM=7.361E-01  e=6.967E-06  Escherichia coli K-12
  4xhm-assembly2_B  TM=7.174E-01  e=1.430E-05  Archaeoglobus fulgidus DSM 4304
  3tco-assembly3_C  TM=7.136E-01  e=2.118E-05  Saccharolobus solfataricus
  4tn8-assembly1_A  TM=6.746E-01  e=3.347E-05  Thermus thermophilus HB27
  3apq-assembly2_B  TM=6.886E-01  e=1.717E-04  Mus musculus

pLDDT: mean 88.64, std 14.95, range [40.78, 98.94]